Protein AF-A0A915LCZ2-F1 (afdb_monomer_lite)

Structure (mmCIF, N/CA/C/O backbone):
data_AF-A0A915LCZ2-F1
#
_entry.id   AF-A0A915LCZ2-F1
#
loop_
_atom_site.group_PDB
_atom_site.id
_atom_site.type_symbol
_atom_site.label_atom_id
_atom_site.label_alt_id
_atom_site.label_comp_id
_atom_site.label_asym_id
_atom_site.label_entity_id
_atom_site.label_seq_id
_atom_site.pdbx_PDB_ins_code
_atom_site.Cartn_x
_atom_site.Cartn_y
_atom_site.Cartn_z
_atom_site.occupancy
_atom_site.B_iso_or_equiv
_atom_site.auth_seq_id
_atom_site.auth_comp_id
_atom_site.auth_asym_id
_atom_site.auth_atom_id
_atom_site.pdbx_PDB_model_num
ATOM 1 N N . MET A 1 1 ? -91.719 11.554 22.957 1.00 45.12 1 MET A N 1
ATOM 2 C CA . MET A 1 1 ? -90.664 10.576 22.616 1.00 45.12 1 MET A CA 1
ATOM 3 C C . MET A 1 1 ? -89.327 11.151 23.050 1.00 45.12 1 MET A C 1
ATOM 5 O O . MET A 1 1 ? -88.836 12.049 22.389 1.00 45.12 1 MET A O 1
ATOM 9 N N . ASN A 1 2 ? -88.782 10.702 24.181 1.00 36.28 2 ASN A N 1
ATOM 10 C CA . ASN A 1 2 ? -87.422 11.042 24.606 1.00 36.28 2 ASN A CA 1
ATOM 11 C C . ASN A 1 2 ? -86.819 9.798 25.271 1.00 36.28 2 ASN A C 1
ATOM 13 O O . ASN A 1 2 ? -86.935 9.591 26.471 1.00 36.28 2 ASN A O 1
ATOM 17 N N . TYR A 1 3 ? -86.262 8.923 24.436 1.00 43.59 3 TYR A N 1
ATOM 18 C CA . TYR A 1 3 ? -85.492 7.743 24.825 1.00 43.59 3 TYR A CA 1
ATOM 19 C C . TYR A 1 3 ? -84.032 8.026 24.464 1.00 43.59 3 TYR A C 1
ATOM 21 O O . TYR A 1 3 ? -83.598 7.687 23.366 1.00 43.59 3 TYR A O 1
ATOM 29 N N . ARG A 1 4 ? -83.289 8.725 25.331 1.00 45.00 4 ARG A N 1
ATOM 30 C CA . ARG A 1 4 ? -81.815 8.809 25.281 1.00 45.00 4 ARG A CA 1
ATOM 31 C C . ARG A 1 4 ? -81.293 9.663 26.437 1.00 45.00 4 ARG A C 1
ATOM 33 O O . ARG A 1 4 ? -81.240 10.877 26.294 1.00 45.00 4 ARG A O 1
ATOM 40 N N . SER A 1 5 ? -80.876 9.026 27.533 1.00 46.66 5 SER A N 1
ATOM 41 C CA . SER A 1 5 ? -79.727 9.492 28.346 1.00 46.66 5 SER A CA 1
ATOM 42 C C . SER A 1 5 ? -79.452 8.679 29.620 1.00 46.66 5 SER A C 1
ATOM 44 O O . SER A 1 5 ? -78.382 8.842 30.193 1.00 46.66 5 SER A O 1
ATOM 46 N N . GLU A 1 6 ? -80.323 7.768 30.063 1.00 44.19 6 GLU A N 1
ATOM 47 C CA . GLU A 1 6 ? -80.192 7.181 31.416 1.00 44.19 6 GLU A CA 1
ATOM 48 C C . GLU A 1 6 ? -79.343 5.900 31.566 1.00 44.19 6 GLU A C 1
ATOM 50 O O . GLU A 1 6 ? -79.387 5.267 32.615 1.00 44.19 6 GLU A O 1
ATOM 55 N N . ILE A 1 7 ? -78.513 5.502 30.591 1.00 42.88 7 ILE A N 1
ATOM 56 C CA . ILE A 1 7 ? -77.735 4.238 30.703 1.00 42.88 7 ILE A CA 1
ATOM 57 C C . ILE A 1 7 ? -76.219 4.447 30.925 1.00 42.88 7 ILE A C 1
ATOM 59 O O . ILE A 1 7 ? -75.484 3.489 31.131 1.00 42.88 7 ILE A O 1
ATOM 63 N N . CYS A 1 8 ? -75.719 5.685 31.016 1.00 44.91 8 CYS A N 1
ATOM 64 C CA . CYS A 1 8 ? -74.289 5.932 31.297 1.00 44.91 8 CYS A CA 1
ATOM 65 C C . CYS A 1 8 ? -73.974 6.286 32.761 1.00 44.91 8 CYS A C 1
ATOM 67 O O . CYS A 1 8 ? -72.908 6.827 33.044 1.00 44.91 8 CYS A O 1
ATOM 69 N N . ALA A 1 9 ? -74.874 5.999 33.705 1.00 48.44 9 ALA A N 1
ATOM 70 C CA . ALA A 1 9 ? -74.708 6.389 35.104 1.00 48.44 9 ALA A CA 1
ATOM 71 C C . ALA A 1 9 ? -74.947 5.221 36.066 1.00 48.44 9 ALA A C 1
ATOM 73 O O . ALA A 1 9 ? -75.900 5.234 36.835 1.00 48.44 9 ALA A O 1
ATOM 74 N N . LYS A 1 10 ? -74.077 4.209 36.014 1.00 45.84 10 LYS A N 1
ATOM 75 C CA . LYS A 1 10 ? -73.674 3.363 37.157 1.00 45.84 10 LYS A CA 1
ATOM 76 C C . LYS A 1 10 ? -72.895 2.177 36.623 1.00 45.84 10 LYS A C 1
ATOM 78 O O . LYS A 1 10 ? -73.455 1.127 36.359 1.00 45.84 10 LYS A O 1
ATOM 83 N N . ASN A 1 11 ? -71.598 2.374 36.459 1.00 44.53 11 ASN A N 1
ATOM 84 C CA . ASN A 1 11 ? -70.613 1.313 36.611 1.00 44.53 11 ASN A CA 1
ATOM 85 C C . ASN A 1 11 ? -69.273 1.994 36.878 1.00 44.53 11 ASN A C 1
ATOM 87 O O . ASN A 1 11 ? -68.357 1.977 36.063 1.00 44.53 11 ASN A O 1
ATOM 91 N N . ASN A 1 12 ? -69.178 2.624 38.055 1.00 48.59 12 ASN A N 1
ATOM 92 C CA . ASN A 1 12 ? -67.890 2.902 38.681 1.00 48.59 12 ASN A CA 1
ATOM 93 C C . ASN A 1 12 ? -67.305 1.559 39.130 1.00 48.59 12 ASN A C 1
ATOM 95 O O . ASN A 1 12 ? -67.264 1.244 40.318 1.00 48.59 12 ASN A O 1
ATOM 99 N N . TYR A 1 13 ? -66.877 0.743 38.167 1.00 43.09 13 TYR A N 1
ATOM 100 C CA . TYR A 1 13 ? -65.859 -0.245 38.449 1.00 43.09 13 TYR A CA 1
ATOM 101 C C . TYR A 1 13 ? -64.613 0.563 38.783 1.00 43.09 13 TYR A C 1
ATOM 103 O O . TYR A 1 13 ? -63.940 1.095 37.901 1.00 43.09 13 TYR A O 1
ATOM 111 N N . HIS A 1 14 ? -64.337 0.703 40.079 1.00 52.75 14 HIS A N 1
ATOM 112 C CA . HIS A 1 14 ? -62.991 0.967 40.551 1.00 52.75 14 HIS A CA 1
ATOM 113 C C . HIS A 1 14 ? -62.156 -0.215 40.054 1.00 52.75 14 HIS A C 1
ATOM 115 O O . HIS A 1 14 ? -62.040 -1.235 40.728 1.00 52.75 14 HIS A O 1
ATOM 121 N N . VAL A 1 15 ? -61.651 -0.122 38.822 1.00 59.72 15 VAL A N 1
ATOM 122 C CA . VAL A 1 15 ? -60.601 -1.016 38.353 1.00 59.72 15 VAL A CA 1
ATOM 123 C C . VAL A 1 15 ? -59.486 -0.815 39.374 1.00 59.72 15 VAL A C 1
ATOM 125 O O . VAL A 1 15 ? -59.044 0.331 39.534 1.00 59.72 15 VAL A O 1
ATOM 128 N N . PRO A 1 16 ? -59.117 -1.844 40.159 1.00 60.88 16 PRO A N 1
ATOM 129 C CA . PRO A 1 16 ? -58.085 -1.685 41.162 1.00 60.88 16 PRO A CA 1
ATOM 130 C C . PRO A 1 16 ? -56.849 -1.200 40.420 1.00 60.88 16 PRO A C 1
ATOM 132 O O . PRO A 1 16 ? -56.341 -1.884 39.530 1.00 60.88 16 PRO A O 1
ATOM 135 N N . GLN A 1 17 ? -56.437 0.031 40.728 1.00 64.44 17 GLN A N 1
ATOM 136 C CA . GLN A 1 17 ? -55.210 0.595 40.194 1.00 64.44 17 GLN A CA 1
ATOM 137 C C . GLN A 1 17 ? -54.120 -0.446 40.463 1.00 64.44 17 GLN A C 1
ATOM 139 O O . GLN A 1 17 ? -53.994 -0.883 41.615 1.00 64.44 17 GLN A O 1
ATOM 144 N N . PRO A 1 18 ? -53.390 -0.907 39.434 1.00 80.12 18 PRO A N 1
ATOM 145 C CA . PRO A 1 18 ? -52.347 -1.894 39.637 1.00 80.12 18 PRO A CA 1
ATOM 146 C C . PRO A 1 18 ? -51.416 -1.371 40.728 1.00 80.12 18 PRO A C 1
ATOM 148 O O . PRO A 1 18 ? -51.061 -0.193 40.738 1.00 80.12 18 PRO A O 1
ATOM 151 N N . TRP A 1 19 ? -51.060 -2.233 41.677 1.00 81.81 19 TRP A N 1
ATOM 152 C CA . TRP A 1 19 ? -50.284 -1.873 42.870 1.00 81.81 19 TRP A CA 1
ATOM 153 C C . TRP A 1 19 ? -49.002 -1.082 42.540 1.00 81.81 19 TRP A C 1
ATOM 155 O O . TRP A 1 19 ? -48.590 -0.220 43.314 1.00 81.81 19 TRP A O 1
ATOM 165 N N . LEU A 1 20 ? -48.441 -1.306 41.346 1.00 84.38 20 LEU A N 1
ATOM 166 C CA . LEU A 1 20 ? -47.335 -0.550 40.762 1.00 84.38 20 LEU A CA 1
ATOM 167 C C . LEU A 1 20 ? -47.631 0.960 40.649 1.00 84.38 20 LEU A C 1
ATOM 169 O O . LEU A 1 20 ? -46.811 1.771 41.066 1.00 84.38 20 LEU A O 1
ATOM 173 N N . ASN A 1 21 ? -48.805 1.351 40.142 1.00 81.69 21 ASN A N 1
ATOM 174 C CA . ASN A 1 21 ? -49.193 2.761 40.000 1.00 81.69 21 ASN A CA 1
ATOM 175 C C . ASN A 1 21 ? -49.308 3.443 41.361 1.00 81.69 21 ASN A C 1
ATOM 177 O O . ASN A 1 21 ? -48.817 4.554 41.539 1.00 81.69 21 ASN A O 1
ATOM 181 N N . ILE A 1 22 ? -49.896 2.753 42.342 1.00 80.94 22 ILE A N 1
ATOM 182 C CA . ILE A 1 22 ? -50.040 3.279 43.704 1.00 80.94 22 ILE A CA 1
ATOM 183 C C . ILE A 1 22 ? -48.658 3.480 44.344 1.00 80.94 22 ILE A C 1
ATOM 185 O O . ILE A 1 22 ? -48.430 4.485 45.019 1.00 80.94 22 ILE A O 1
ATOM 189 N N . PHE A 1 23 ? -47.721 2.556 44.115 1.00 86.88 23 PHE A N 1
ATOM 190 C CA . PHE A 1 23 ? -46.336 2.675 44.571 1.00 86.88 23 PHE A CA 1
ATOM 191 C C . PHE A 1 23 ? -45.606 3.857 43.913 1.00 86.88 23 PHE A C 1
ATOM 193 O O . PHE A 1 23 ? -45.008 4.678 44.618 1.00 86.88 23 PHE A O 1
ATOM 200 N N . PHE A 1 24 ? -45.693 3.985 42.584 1.00 83.75 24 PHE A N 1
ATOM 201 C CA . PHE A 1 24 ? -45.061 5.079 41.845 1.00 83.75 24 PHE A CA 1
ATOM 202 C C . PHE A 1 24 ? -45.607 6.448 42.263 1.00 83.75 24 PHE A C 1
ATOM 204 O O . PHE A 1 24 ? -44.838 7.382 42.490 1.00 83.75 24 PHE A O 1
ATOM 211 N N . GLU A 1 25 ? -46.922 6.555 42.437 1.00 81.12 25 GLU A N 1
ATOM 212 C CA . GLU A 1 25 ? -47.585 7.804 42.799 1.00 81.12 25 GLU A CA 1
ATOM 213 C C . GLU A 1 25 ? -47.327 8.198 44.259 1.00 81.12 25 GLU A C 1
ATOM 215 O O . GLU A 1 25 ? -47.029 9.357 44.550 1.00 81.12 25 GLU A O 1
ATOM 220 N N . LYS A 1 26 ? -47.415 7.251 45.203 1.00 81.06 26 LYS A N 1
ATOM 221 C CA . LYS A 1 26 ? -47.398 7.591 46.636 1.00 81.06 26 LYS A CA 1
ATOM 222 C C . LYS A 1 26 ? -46.028 7.519 47.290 1.00 81.06 26 LYS A C 1
ATOM 224 O O . LYS A 1 26 ? -45.770 8.322 48.188 1.00 81.06 26 LYS A O 1
ATOM 229 N N . GLN A 1 27 ? -45.179 6.575 46.892 1.00 81.38 27 GLN A N 1
ATOM 230 C CA . GLN A 1 27 ? -43.860 6.383 47.501 1.00 81.38 27 GLN A CA 1
ATOM 231 C C . GLN A 1 27 ? -42.738 6.914 46.614 1.00 81.38 27 GLN A C 1
ATOM 233 O O . GLN A 1 27 ? -41.944 7.735 47.070 1.00 81.38 27 GLN A O 1
ATOM 238 N N . PHE A 1 28 ? -42.687 6.500 45.349 1.00 82.50 28 PHE A N 1
ATOM 239 C CA . PHE A 1 28 ? -41.573 6.845 44.465 1.00 82.50 28 PHE A CA 1
ATOM 240 C C . PHE A 1 28 ? -41.560 8.330 44.082 1.00 82.50 28 PHE A C 1
ATOM 242 O O . PHE A 1 28 ? -40.514 8.971 44.141 1.00 82.50 28 PHE A O 1
ATOM 249 N N . SER A 1 29 ? -42.727 8.906 43.774 1.00 80.88 29 SER A N 1
ATOM 250 C CA . SER A 1 29 ? -42.867 10.334 43.462 1.00 80.88 29 SER A CA 1
ATOM 251 C C . SER A 1 29 ? -42.392 11.220 44.618 1.00 80.88 29 SER A C 1
ATOM 253 O O . SER A 1 29 ? -41.584 12.123 44.417 1.00 80.88 29 SER A O 1
ATOM 255 N N . LYS A 1 30 ? -42.794 10.910 45.860 1.00 84.31 30 LYS A N 1
ATOM 256 C CA . LYS A 1 30 ? -42.335 11.651 47.050 1.00 84.31 30 LYS A CA 1
ATOM 257 C C . LYS A 1 30 ? -40.830 11.522 47.284 1.00 84.31 30 LYS A C 1
ATOM 259 O O . LYS A 1 30 ? -40.208 12.470 47.752 1.00 84.31 30 LYS A O 1
ATOM 264 N N . PHE A 1 31 ? -40.252 10.366 46.961 1.00 85.62 31 PHE A N 1
ATOM 265 C CA . PHE A 1 31 ? -38.816 10.135 47.065 1.00 85.62 31 PHE A CA 1
ATOM 266 C C . PHE A 1 31 ? -38.032 10.935 46.014 1.00 85.62 31 PHE A C 1
ATOM 268 O O . PHE A 1 31 ? -37.094 11.636 46.377 1.00 85.62 31 PHE A O 1
ATOM 275 N N . ILE A 1 32 ? -38.448 10.910 44.742 1.00 84.69 32 ILE A N 1
ATOM 276 C CA . ILE A 1 32 ? -37.786 11.653 43.656 1.00 84.69 32 ILE A CA 1
ATOM 277 C C . ILE A 1 32 ? -37.972 13.168 43.777 1.00 84.69 32 ILE A C 1
ATOM 279 O O . ILE A 1 32 ? -37.080 13.920 43.397 1.00 84.69 32 ILE A O 1
ATOM 283 N N . LEU A 1 33 ? -39.105 13.645 44.293 1.00 85.25 33 LEU A N 1
ATOM 284 C CA . LEU A 1 33 ? -39.362 15.081 44.463 1.00 85.25 33 LEU A CA 1
ATOM 285 C C . LEU A 1 33 ? -38.620 15.695 45.659 1.00 85.25 33 LEU A C 1
ATOM 287 O O . LEU A 1 33 ? -38.614 16.914 45.814 1.00 85.25 33 LEU A O 1
ATOM 291 N N . ASN A 1 34 ? -37.983 14.881 46.504 1.00 90.25 34 ASN A N 1
ATOM 292 C CA . ASN A 1 34 ? -37.168 15.381 47.602 1.00 90.25 34 ASN A CA 1
ATOM 293 C C . ASN A 1 34 ? -35.873 16.021 47.068 1.00 90.25 34 ASN A C 1
ATOM 295 O O . ASN A 1 34 ? -35.104 15.378 46.354 1.00 90.25 34 ASN A O 1
ATOM 299 N N . PHE A 1 35 ? -35.594 17.265 47.467 1.00 88.75 35 PHE A N 1
ATOM 300 C CA . PHE A 1 35 ? -34.430 18.042 47.022 1.00 88.75 35 PHE A CA 1
ATOM 301 C C . PHE A 1 35 ? -33.091 17.306 47.218 1.00 88.75 35 PHE A C 1
ATOM 303 O O . PHE A 1 35 ? -32.217 17.333 46.348 1.00 88.75 35 PHE A O 1
ATOM 310 N N . TRP A 1 36 ? -32.947 16.576 48.328 1.00 89.75 36 TRP A N 1
ATOM 311 C CA . TRP A 1 36 ? -31.749 15.780 48.613 1.00 89.75 36 TRP A CA 1
ATOM 312 C C . TRP A 1 36 ? -31.579 14.606 47.645 1.00 89.75 36 TRP A C 1
ATOM 314 O O . TRP A 1 36 ? -30.470 14.338 47.186 1.00 89.75 36 TRP A O 1
ATOM 324 N N . ALA A 1 37 ? -32.679 13.939 47.291 1.00 88.06 37 ALA A N 1
ATOM 325 C CA . ALA A 1 37 ? -32.663 12.832 46.341 1.00 88.06 37 ALA A CA 1
ATOM 326 C C . ALA A 1 37 ? -32.367 13.319 44.914 1.00 88.06 37 ALA A C 1
ATOM 328 O O . ALA A 1 37 ? -31.586 12.688 44.207 1.00 88.06 37 ALA A O 1
ATOM 329 N N . GLN A 1 38 ? -32.911 14.473 44.513 1.00 89.25 38 GLN A N 1
ATOM 330 C CA . GLN A 1 38 ? -32.607 15.098 43.218 1.00 89.25 38 GLN A CA 1
ATOM 331 C C . GLN A 1 38 ? -31.138 15.492 43.104 1.00 89.25 38 GLN A C 1
ATOM 333 O O . GLN A 1 38 ? -30.500 15.214 42.091 1.00 89.25 38 GLN A O 1
ATOM 338 N N . THR A 1 39 ? -30.585 16.092 44.159 1.00 91.25 39 THR A N 1
ATOM 339 C CA . THR A 1 39 ? -29.173 16.489 44.193 1.00 91.25 39 THR A CA 1
ATOM 340 C C . THR A 1 39 ? -28.257 15.266 44.119 1.00 91.25 39 THR A C 1
ATOM 342 O O . THR A 1 39 ? -27.313 15.253 43.330 1.00 91.25 39 THR A O 1
ATOM 345 N N . ALA A 1 40 ? -28.565 14.201 44.869 1.00 92.50 40 ALA A N 1
ATOM 346 C CA . ALA A 1 40 ? -27.813 12.948 44.812 1.00 92.50 40 ALA A CA 1
ATOM 347 C C . ALA A 1 40 ? -27.894 12.283 43.427 1.00 92.50 40 ALA A C 1
ATOM 349 O O . ALA A 1 40 ? -26.871 11.854 42.895 1.00 92.50 40 ALA A O 1
ATOM 350 N N . ALA A 1 41 ? -29.081 12.242 42.815 1.00 91.75 41 ALA A N 1
ATOM 351 C CA . ALA A 1 41 ? -29.269 11.703 41.469 1.00 91.75 41 ALA A CA 1
ATOM 352 C C . ALA A 1 41 ? -28.512 12.523 40.411 1.00 91.75 41 ALA A C 1
ATOM 354 O O . ALA A 1 41 ? -27.866 11.947 39.538 1.00 91.75 41 ALA A O 1
ATOM 355 N N . GLY A 1 42 ? -28.537 13.855 40.514 1.00 93.00 42 GLY A N 1
ATOM 356 C CA . GLY A 1 42 ? -27.785 14.748 39.633 1.00 93.00 42 GLY A CA 1
ATOM 357 C C . GLY A 1 42 ? -26.275 14.545 39.747 1.00 93.00 42 GLY A C 1
ATOM 358 O O . GLY A 1 42 ? -25.591 14.458 38.730 1.00 93.00 42 GLY A O 1
ATOM 359 N N . LEU A 1 43 ? -25.757 14.394 40.969 1.00 94.31 43 LEU A N 1
ATOM 360 C CA . LEU A 1 43 ? -24.337 14.127 41.209 1.00 94.31 43 LEU A CA 1
ATOM 361 C C . LEU A 1 43 ? -23.929 12.749 40.674 1.00 94.31 43 LEU A C 1
ATOM 363 O O . LEU A 1 43 ? -22.912 12.637 39.995 1.00 94.31 43 LEU A O 1
ATOM 367 N N . LEU A 1 44 ? -24.750 11.718 40.898 1.00 95.75 44 LEU A N 1
ATOM 368 C CA . LEU A 1 44 ? -24.527 10.381 40.341 1.00 95.75 44 LEU A CA 1
ATOM 369 C C . LEU A 1 44 ? -24.485 10.418 38.807 1.00 95.75 44 LEU A C 1
ATOM 371 O O . LEU A 1 44 ? -23.603 9.819 38.196 1.00 95.75 44 LEU A O 1
ATOM 375 N N . TYR A 1 45 ? -25.405 11.157 38.184 1.00 95.94 45 TYR A N 1
ATOM 376 C CA . TYR A 1 45 ? -25.450 11.301 36.732 1.00 95.94 45 TYR A CA 1
ATOM 377 C C . TYR A 1 45 ? -24.248 12.084 36.197 1.00 95.94 45 TYR A C 1
ATOM 379 O O . TYR A 1 45 ? -23.694 11.719 35.164 1.00 95.94 45 TYR A O 1
ATOM 387 N N . ALA A 1 46 ? -23.792 13.116 36.911 1.00 95.44 46 ALA A N 1
ATOM 388 C CA . ALA A 1 46 ? -22.590 13.864 36.554 1.00 95.44 46 ALA A CA 1
ATOM 389 C C . ALA A 1 46 ? -21.328 12.988 36.622 1.00 95.44 46 ALA A C 1
ATOM 391 O O . ALA A 1 46 ? -20.512 13.024 35.703 1.00 95.44 46 ALA A O 1
ATOM 392 N N . VAL A 1 47 ? -21.193 12.157 37.661 1.00 96.44 47 VAL A N 1
ATOM 393 C CA . VAL A 1 47 ? -20.095 11.181 37.782 1.00 96.44 47 VAL A CA 1
ATOM 394 C C . VAL A 1 47 ? -20.173 10.137 36.673 1.00 96.44 47 VAL A C 1
ATOM 396 O O . VAL A 1 47 ? -19.160 9.839 36.046 1.00 96.44 47 VAL A O 1
ATOM 399 N N . TYR A 1 48 ? -21.368 9.619 36.386 1.00 96.31 48 TYR A N 1
ATOM 400 C CA . TYR A 1 48 ? -21.583 8.673 35.295 1.00 96.31 48 TYR A CA 1
ATOM 401 C C . TYR A 1 48 ? -21.185 9.269 33.941 1.00 96.31 48 TYR A C 1
ATOM 403 O O . TYR A 1 48 ? -20.457 8.637 33.181 1.00 96.31 48 TYR A O 1
ATOM 411 N N . LEU A 1 49 ? -21.609 10.502 33.654 1.00 95.38 49 LEU A N 1
ATOM 412 C CA . LEU A 1 49 ? -21.303 11.187 32.400 1.00 95.38 49 LEU A CA 1
ATOM 413 C C . LEU A 1 49 ? -19.804 11.494 32.298 1.00 95.38 49 LEU A C 1
ATOM 415 O O . LEU A 1 49 ? -19.200 11.242 31.258 1.00 95.38 49 LEU A O 1
ATOM 419 N N . GLY A 1 50 ? -19.181 11.950 33.388 1.00 94.81 50 GLY A N 1
ATOM 420 C CA . GLY A 1 50 ? -17.733 12.147 33.462 1.00 94.81 50 GLY A CA 1
ATOM 421 C C . GLY A 1 50 ? -16.957 10.854 33.210 1.00 94.81 50 GLY A C 1
ATOM 422 O O . GLY A 1 50 ? -16.039 10.840 32.393 1.00 94.81 50 GLY A O 1
ATOM 423 N N . GLY A 1 51 ? -17.370 9.751 33.839 1.00 94.31 51 GLY A N 1
ATOM 424 C CA . GLY A 1 51 ? -16.792 8.426 33.618 1.00 94.31 51 GLY A CA 1
ATOM 425 C C . GLY A 1 51 ? -16.988 7.928 32.187 1.00 94.31 51 GLY A C 1
ATOM 426 O O . GLY A 1 51 ? -16.048 7.424 31.584 1.00 94.31 51 GLY A O 1
ATOM 427 N N . ALA A 1 52 ? -18.170 8.126 31.604 1.00 92.38 52 ALA A N 1
ATOM 428 C CA . ALA A 1 52 ? -18.453 7.741 30.225 1.00 92.38 52 ALA A CA 1
ATOM 429 C C . ALA A 1 52 ? -17.584 8.516 29.224 1.00 92.38 52 ALA A C 1
ATOM 431 O O . ALA A 1 52 ? -17.013 7.910 28.322 1.00 92.38 52 ALA A O 1
ATOM 432 N N . VAL A 1 53 ? -17.431 9.833 29.404 1.00 90.50 53 VAL A N 1
ATOM 433 C CA . VAL A 1 53 ? -16.546 10.663 28.568 1.00 90.50 53 VAL A CA 1
ATOM 434 C C . VAL A 1 53 ? -15.085 10.255 28.753 1.00 90.50 53 VAL A C 1
ATOM 436 O O . VAL A 1 53 ? -14.359 10.145 27.771 1.00 90.50 53 VAL A O 1
ATOM 439 N N . PHE A 1 54 ? -14.657 9.975 29.985 1.00 90.38 54 PHE A N 1
ATOM 440 C CA . PHE A 1 54 ? -13.307 9.490 30.261 1.00 90.38 54 PHE A CA 1
ATOM 441 C C . PHE A 1 54 ? -13.033 8.149 29.563 1.00 90.38 54 PHE A C 1
ATOM 443 O O . PHE A 1 54 ? -12.050 8.023 28.838 1.00 90.38 54 PHE A O 1
ATOM 450 N N . CYS A 1 55 ? -13.931 7.170 29.690 1.00 87.25 55 CYS A N 1
ATOM 451 C CA . CYS A 1 55 ? -13.811 5.892 28.988 1.00 87.25 55 CYS A CA 1
ATOM 452 C C . CYS A 1 55 ? -13.794 6.069 27.465 1.00 87.25 55 CYS A C 1
ATOM 454 O O . CYS A 1 55 ? -12.993 5.439 26.782 1.00 87.25 55 CYS A O 1
ATOM 456 N N . LEU A 1 56 ? -14.640 6.957 26.942 1.00 85.44 56 LEU A N 1
ATOM 457 C CA . LEU A 1 56 ? -14.730 7.249 25.515 1.00 85.44 56 LEU A CA 1
ATOM 458 C C . LEU A 1 56 ? -13.425 7.829 24.950 1.00 85.44 56 LEU A C 1
ATOM 460 O O . LEU A 1 56 ? -13.050 7.490 23.835 1.00 85.44 56 LEU A O 1
ATOM 464 N N . VAL A 1 57 ? -12.736 8.686 25.706 1.00 81.81 57 VAL A N 1
ATOM 465 C CA . VAL A 1 57 ? -11.498 9.340 25.251 1.00 81.81 57 VAL A CA 1
ATOM 466 C C . VAL A 1 57 ? -10.268 8.449 25.429 1.00 81.81 57 VAL A C 1
ATOM 468 O O . VAL A 1 57 ? -9.382 8.484 24.582 1.00 81.81 57 VAL A O 1
ATOM 471 N N . PHE A 1 58 ? -10.192 7.672 26.512 1.00 76.56 58 PHE A N 1
ATOM 472 C CA . PHE A 1 58 ? -8.960 6.961 26.881 1.00 76.56 58 PHE A CA 1
ATOM 473 C C . PHE A 1 58 ? -8.946 5.467 26.554 1.00 76.56 58 PHE A C 1
ATOM 475 O O . PHE A 1 58 ? -7.865 4.905 26.435 1.00 76.56 58 PHE A O 1
ATOM 482 N N . TYR A 1 59 ? -10.109 4.821 26.442 1.00 75.94 59 TYR A N 1
ATOM 483 C CA . TYR A 1 59 ? -10.204 3.360 26.298 1.00 75.94 59 TYR A CA 1
ATOM 484 C C . TYR A 1 59 ? -10.879 2.916 25.003 1.00 75.94 59 TYR A C 1
ATOM 486 O O . TYR A 1 59 ? -11.057 1.718 24.785 1.00 75.94 59 TYR A O 1
ATOM 494 N N . MET A 1 60 ? -11.298 3.854 24.153 1.00 70.12 60 MET A N 1
ATOM 495 C CA . MET A 1 60 ? -11.843 3.495 22.854 1.00 70.12 60 MET A CA 1
ATOM 496 C C . MET A 1 60 ? -10.708 3.357 21.846 1.00 70.12 60 MET A C 1
ATOM 498 O O . MET A 1 60 ? -10.334 4.317 21.175 1.00 70.12 60 MET A O 1
ATOM 502 N N . ASP A 1 61 ? -10.197 2.138 21.721 1.00 64.50 61 ASP A N 1
ATOM 503 C CA . ASP A 1 61 ? -9.349 1.783 20.594 1.00 64.50 61 ASP A CA 1
ATOM 504 C C . ASP A 1 61 ? -10.218 1.772 19.338 1.00 64.50 61 ASP A C 1
ATOM 506 O O . ASP A 1 61 ? -11.133 0.959 19.173 1.00 64.50 61 ASP A O 1
ATOM 510 N N . VAL A 1 62 ? -9.986 2.745 18.461 1.00 64.25 62 VAL A N 1
ATOM 511 C CA . VAL A 1 62 ? -10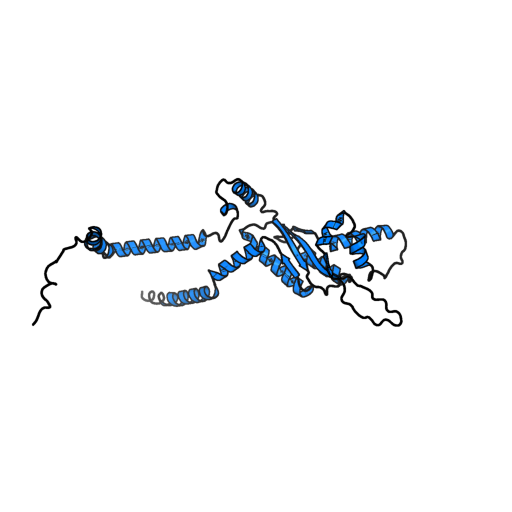.743 2.857 17.219 1.00 64.25 62 VAL A CA 1
ATOM 512 C C . VAL A 1 62 ? -10.228 1.798 16.277 1.00 64.25 62 VAL A C 1
ATOM 514 O O . VAL A 1 62 ? -9.235 2.053 15.605 1.00 64.25 62 VAL A O 1
ATOM 517 N N . GLY A 1 63 ? -10.934 0.660 16.255 1.00 63.38 63 GLY A N 1
ATOM 518 C CA . GLY A 1 63 ? -11.270 -0.187 15.106 1.00 63.38 63 GLY A CA 1
ATOM 519 C C . GLY A 1 63 ? -10.983 -1.686 15.265 1.00 63.38 63 GLY A C 1
ATOM 520 O O . GLY A 1 63 ? -10.921 -2.209 16.376 1.00 63.38 63 GLY A O 1
ATOM 521 N N . LEU A 1 64 ? -11.013 -2.418 14.148 1.00 71.44 64 LEU A N 1
ATOM 522 C CA . LEU A 1 64 ? -11.394 -3.836 14.160 1.00 71.44 64 LEU A CA 1
ATOM 523 C C . LEU A 1 64 ? -10.222 -4.778 13.860 1.00 71.44 64 LEU A C 1
ATOM 525 O O . LEU A 1 64 ? -9.714 -4.823 12.739 1.00 71.44 64 LEU A O 1
ATOM 529 N N . GLN A 1 65 ? -9.847 -5.590 14.850 1.00 72.81 65 GLN A N 1
ATOM 530 C CA . GLN A 1 65 ? -8.954 -6.734 14.650 1.00 72.81 65 GLN A CA 1
ATOM 531 C C . GLN A 1 65 ? -9.707 -7.896 13.999 1.00 72.81 65 GLN A C 1
ATOM 533 O O . GLN A 1 65 ? -10.878 -8.146 14.301 1.00 72.81 65 GLN A O 1
ATOM 538 N N . VAL A 1 66 ? -9.037 -8.626 13.106 1.00 75.75 66 VAL A N 1
ATOM 539 C CA . VAL A 1 66 ? -9.674 -9.713 12.348 1.00 75.75 66 VAL A CA 1
ATOM 540 C C . VAL A 1 66 ? -9.944 -10.904 13.264 1.00 75.75 66 VAL A C 1
ATOM 542 O O . VAL A 1 66 ? -10.945 -11.597 13.097 1.00 75.75 66 VAL A O 1
ATOM 545 N N . SER A 1 67 ? -9.108 -11.106 14.283 1.00 77.06 67 SER A N 1
ATOM 546 C CA . SER A 1 67 ? -9.318 -12.105 15.337 1.00 77.06 67 SER A CA 1
ATOM 547 C C . SER A 1 67 ? -10.668 -11.963 16.058 1.00 77.06 67 SER A C 1
ATOM 549 O O . SER A 1 67 ? -11.299 -12.978 16.357 1.00 77.06 67 SER A O 1
ATOM 551 N N . ASN A 1 68 ? -11.171 -10.737 16.239 1.00 81.19 68 ASN A N 1
ATOM 552 C CA . ASN A 1 68 ? -12.452 -10.464 16.907 1.00 81.19 68 ASN A CA 1
ATOM 553 C C . ASN A 1 68 ? -13.690 -10.810 16.061 1.00 81.19 68 ASN A C 1
ATOM 555 O O . ASN A 1 68 ? -14.796 -10.884 16.595 1.00 81.19 68 ASN A O 1
ATOM 559 N N . LEU A 1 69 ? -13.532 -11.034 14.753 1.00 85.19 69 LEU A N 1
ATOM 560 C CA . LEU A 1 69 ? -14.628 -11.434 13.859 1.00 85.19 69 LEU A CA 1
ATOM 561 C C . LEU A 1 69 ? -14.945 -12.931 13.934 1.00 85.19 69 LEU A C 1
ATOM 563 O O . LEU A 1 69 ? -15.958 -13.382 13.397 1.00 85.19 69 LEU A O 1
ATOM 567 N N . VAL A 1 70 ? -14.070 -13.716 14.560 1.00 90.00 70 VAL A N 1
ATOM 568 C CA . VAL A 1 70 ? -14.123 -15.178 14.531 1.00 90.00 70 VAL A CA 1
ATOM 569 C C . VAL A 1 70 ? -14.503 -15.702 15.914 1.00 90.00 70 VAL A C 1
ATOM 571 O O . VAL A 1 70 ? -14.083 -15.126 16.918 1.00 90.00 70 VAL A O 1
ATOM 574 N N . PRO A 1 71 ? -15.273 -16.804 16.018 1.00 89.44 71 PRO A N 1
ATOM 575 C CA . PRO A 1 71 ? -15.653 -17.344 17.314 1.00 89.44 71 PRO A CA 1
ATOM 576 C C . PRO A 1 71 ? -14.439 -17.619 18.200 1.00 89.44 71 PRO A C 1
ATOM 578 O O . PRO A 1 71 ? -13.443 -18.216 17.764 1.00 89.44 71 PRO A O 1
ATOM 581 N N . TYR A 1 72 ? -14.555 -17.211 19.461 1.00 82.50 72 TYR A N 1
ATOM 582 C CA . TYR A 1 72 ? -13.535 -17.429 20.475 1.00 82.50 72 TYR A CA 1
ATOM 583 C C . TYR A 1 72 ? -13.201 -18.927 20.588 1.00 82.50 72 TYR A C 1
ATOM 585 O O . TYR A 1 72 ? -14.102 -19.767 20.616 1.00 82.50 72 TYR A O 1
ATOM 593 N N . ARG A 1 73 ? -11.901 -19.262 20.644 1.00 84.44 73 ARG A N 1
ATOM 594 C CA . ARG A 1 73 ? -11.342 -20.639 20.640 1.00 84.44 73 ARG A CA 1
ATOM 595 C C . ARG A 1 73 ? -11.513 -21.444 19.345 1.00 84.44 73 ARG A C 1
ATOM 597 O O . ARG A 1 73 ? -11.249 -22.644 19.343 1.00 84.44 73 ARG A O 1
ATOM 604 N N . SER A 1 74 ? -11.896 -20.820 18.235 1.00 91.06 74 SER A N 1
ATOM 605 C CA . SER A 1 74 ? -11.774 -21.473 16.928 1.00 91.06 74 SER A CA 1
ATOM 606 C C . SER A 1 74 ? -10.302 -21.629 16.513 1.00 91.06 74 SER A C 1
ATOM 608 O O . SER A 1 74 ? -9.432 -20.859 16.931 1.00 91.06 74 SER A O 1
ATOM 610 N N . VAL A 1 75 ? -10.015 -22.612 15.650 1.00 90.00 75 VAL A N 1
ATOM 611 C CA . VAL A 1 75 ? -8.676 -22.791 15.051 1.00 90.00 75 VAL A CA 1
ATOM 612 C C . VAL A 1 75 ? -8.241 -21.511 14.328 1.00 90.00 75 VAL A C 1
ATOM 614 O O . VAL A 1 75 ? -7.112 -21.054 14.494 1.00 90.00 75 VAL A O 1
ATOM 617 N N . SER A 1 76 ? -9.168 -20.880 13.604 1.00 89.88 76 SER A N 1
ATOM 618 C CA . SER A 1 76 ? -8.961 -19.606 12.912 1.00 89.88 76 SER A CA 1
ATOM 619 C C . SER A 1 76 ? -8.623 -18.460 13.867 1.00 89.88 76 SER A C 1
ATOM 621 O O . SER A 1 76 ? -7.702 -17.702 13.585 1.00 89.88 76 SER A O 1
ATOM 623 N N . HIS A 1 77 ? -9.296 -18.360 15.019 1.00 89.12 77 HIS A N 1
ATOM 624 C CA . HIS A 1 77 ? -8.963 -17.366 16.043 1.00 89.12 77 HIS A CA 1
ATOM 625 C C . HIS A 1 77 ? -7.532 -17.556 16.567 1.00 89.12 77 HIS A C 1
ATOM 627 O O . HIS A 1 77 ? -6.784 -16.590 16.682 1.00 89.12 77 HIS A O 1
ATOM 633 N N . SER A 1 78 ? -7.114 -18.793 16.861 1.00 87.06 78 SER A N 1
ATOM 634 C CA . SER A 1 78 ? -5.738 -19.060 17.308 1.00 87.06 78 SER A CA 1
ATOM 635 C C . SER A 1 78 ? -4.707 -18.715 16.233 1.00 87.06 78 SER A C 1
ATOM 637 O O . SER A 1 78 ? -3.664 -18.150 16.553 1.00 87.06 78 SER A O 1
ATOM 639 N N . TYR A 1 79 ? -4.993 -19.036 14.969 1.00 88.81 79 TYR A N 1
ATOM 640 C CA . TYR A 1 79 ? -4.120 -18.701 13.847 1.00 88.81 79 TYR A CA 1
ATOM 641 C C . TYR A 1 79 ? -3.975 -17.186 13.680 1.00 88.81 79 TYR A C 1
ATOM 643 O O . TYR A 1 79 ? -2.855 -16.687 13.633 1.00 88.81 79 TYR A O 1
ATOM 651 N N . LEU A 1 80 ? -5.090 -16.451 13.654 1.00 86.94 80 LEU A N 1
ATOM 652 C CA . LEU A 1 80 ? -5.083 -14.996 13.505 1.00 86.94 80 LEU A CA 1
ATOM 653 C C . LEU A 1 80 ? -4.413 -14.305 14.685 1.00 86.94 80 LEU A C 1
ATOM 655 O O . LEU A 1 80 ? -3.625 -13.399 14.469 1.00 86.94 80 LEU A O 1
ATOM 659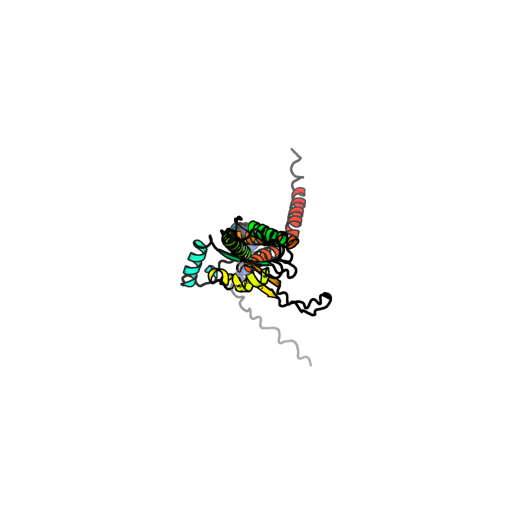 N N . ASN A 1 81 ? -4.640 -14.771 15.912 1.00 84.56 81 ASN A N 1
ATOM 660 C CA . ASN A 1 81 ? -3.974 -14.212 17.083 1.00 84.56 81 ASN A CA 1
ATOM 661 C C . ASN A 1 81 ? -2.447 -14.410 17.016 1.00 84.56 81 ASN A C 1
ATOM 663 O O . ASN A 1 81 ? -1.682 -13.524 17.380 1.00 84.56 81 ASN A O 1
ATOM 667 N N . VAL A 1 82 ? -1.967 -15.558 16.526 1.00 85.88 82 VAL A N 1
ATOM 668 C CA . VAL A 1 82 ? -0.525 -15.763 16.294 1.00 85.88 82 VAL A CA 1
ATOM 669 C C . VAL A 1 82 ? -0.031 -14.883 15.141 1.00 85.88 82 VAL A C 1
ATOM 671 O O . VAL A 1 82 ? 1.029 -14.270 15.256 1.00 85.88 82 VAL A O 1
ATOM 674 N N . TYR A 1 83 ? -0.801 -14.774 14.058 1.00 82.94 83 TYR A N 1
ATOM 675 C CA . TYR A 1 83 ? -0.486 -13.912 12.921 1.00 82.94 83 TYR A CA 1
ATOM 676 C C . TYR A 1 83 ? -0.335 -12.440 13.347 1.00 82.94 83 TYR A C 1
ATOM 678 O O . TYR A 1 83 ? 0.696 -11.819 13.100 1.00 82.94 83 TYR A O 1
ATOM 686 N N . GLU A 1 84 ? -1.316 -11.910 14.072 1.00 79.38 84 GLU A N 1
ATOM 687 C CA . GLU A 1 84 ? -1.358 -10.532 14.566 1.00 79.38 84 GLU A CA 1
ATOM 688 C C . GLU A 1 84 ? -0.285 -10.251 15.633 1.00 79.38 84 GLU A C 1
ATOM 690 O O . GLU A 1 84 ? 0.245 -9.148 15.680 1.00 79.38 84 GLU A O 1
ATOM 695 N N . ASN A 1 85 ? 0.106 -11.223 16.462 1.00 79.25 85 ASN A N 1
ATOM 696 C CA . ASN A 1 85 ? 1.130 -10.979 17.487 1.00 79.25 85 ASN A CA 1
ATOM 697 C C . ASN A 1 85 ? 2.567 -11.127 16.969 1.00 79.25 85 ASN A C 1
ATOM 699 O O . ASN A 1 85 ? 3.459 -10.403 17.413 1.00 79.25 85 ASN A O 1
ATOM 703 N N . PHE A 1 86 ? 2.817 -12.065 16.050 1.00 77.12 86 PHE A N 1
ATOM 704 C CA . PHE A 1 86 ? 4.181 -12.424 15.644 1.00 77.12 86 PHE A CA 1
ATOM 705 C C . PHE A 1 86 ? 4.564 -11.947 14.240 1.00 77.12 86 PHE A C 1
ATOM 707 O O . PHE A 1 86 ? 5.750 -11.733 13.984 1.00 77.12 86 PHE A O 1
ATOM 714 N N . PHE A 1 87 ? 3.598 -11.746 13.340 1.00 73.75 87 PHE A N 1
ATOM 715 C CA . PHE A 1 87 ? 3.855 -11.404 11.936 1.00 73.75 87 PHE A CA 1
ATOM 716 C C . PHE A 1 87 ? 3.545 -9.939 11.590 1.00 73.75 87 PHE A C 1
ATOM 718 O O . PHE A 1 87 ? 3.631 -9.551 10.433 1.00 73.75 87 PHE A O 1
ATOM 725 N N . THR A 1 88 ? 3.308 -9.074 12.580 1.00 67.75 88 THR A N 1
ATOM 726 C CA . THR A 1 88 ? 3.171 -7.612 12.385 1.00 67.75 88 THR A CA 1
ATOM 727 C C . THR A 1 88 ? 4.421 -6.928 11.844 1.00 67.75 88 THR A C 1
ATOM 729 O O . THR A 1 88 ? 4.343 -5.831 11.292 1.00 67.75 88 THR A O 1
ATOM 732 N N . LYS A 1 89 ? 5.591 -7.556 12.002 1.00 68.56 89 LYS A N 1
ATOM 733 C CA . LYS A 1 89 ? 6.867 -6.984 11.554 1.00 68.56 89 LYS A CA 1
ATOM 734 C C . LYS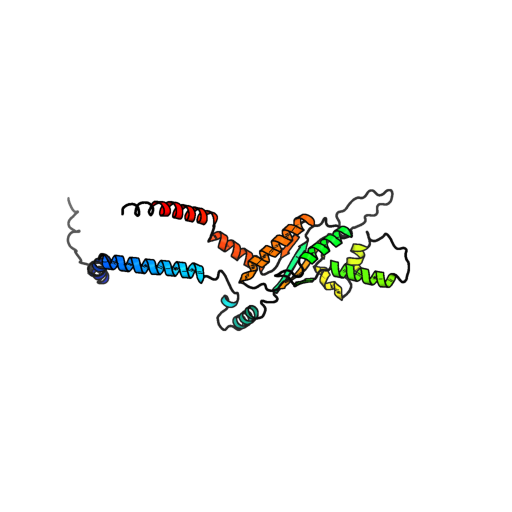 A 1 89 ? 7.022 -6.982 10.034 1.00 68.56 89 LYS A C 1
ATOM 736 O O . LYS A 1 89 ? 7.645 -6.059 9.516 1.00 68.56 89 LYS A O 1
ATOM 741 N N . CYS A 1 90 ? 6.445 -7.961 9.336 1.00 67.69 90 CYS A N 1
ATOM 742 C CA . CYS A 1 90 ? 6.516 -8.085 7.880 1.00 67.69 90 CYS A CA 1
ATOM 743 C C . CYS A 1 90 ? 5.101 -8.246 7.323 1.00 67.69 90 CYS A C 1
ATOM 745 O O . CYS A 1 90 ? 4.486 -9.293 7.513 1.00 67.69 90 CYS A O 1
ATOM 747 N N . SER A 1 91 ? 4.599 -7.217 6.644 1.00 74.50 91 SER A N 1
ATOM 748 C CA . SER A 1 91 ? 3.267 -7.239 6.036 1.00 74.50 91 SER A CA 1
ATOM 749 C C . SER A 1 91 ? 3.332 -7.690 4.570 1.00 74.50 91 SER A C 1
ATOM 751 O O . SER A 1 91 ? 4.403 -7.987 4.028 1.00 74.50 91 SER A O 1
ATOM 753 N N . THR A 1 92 ? 2.169 -7.755 3.924 1.00 81.69 92 THR A N 1
ATOM 754 C CA . THR A 1 92 ? 2.048 -7.917 2.474 1.00 81.69 92 THR A CA 1
ATOM 755 C C . THR A 1 92 ? 2.821 -6.823 1.744 1.00 81.69 92 THR A C 1
ATOM 757 O O . THR A 1 92 ? 3.002 -5.718 2.251 1.00 81.69 92 THR A O 1
ATOM 760 N N . SER A 1 93 ? 3.341 -7.144 0.561 1.00 88.12 93 SER A N 1
ATOM 761 C CA . SER A 1 93 ? 4.019 -6.136 -0.256 1.00 88.12 93 SER A CA 1
ATOM 762 C C . SER A 1 93 ? 2.984 -5.234 -0.916 1.00 88.12 93 SER A C 1
ATOM 764 O O . SER A 1 93 ? 2.014 -5.737 -1.481 1.00 88.12 93 SER A O 1
ATOM 766 N N . ALA A 1 94 ? 3.218 -3.925 -0.877 1.00 91.56 94 ALA A N 1
ATOM 767 C CA . ALA A 1 94 ? 2.416 -2.967 -1.617 1.00 91.56 94 ALA A CA 1
ATOM 768 C C . ALA A 1 94 ? 2.793 -3.004 -3.099 1.00 91.56 94 ALA A C 1
ATOM 770 O O . ALA A 1 94 ? 3.974 -3.028 -3.452 1.00 91.56 94 ALA A O 1
ATOM 771 N N . GLU A 1 95 ? 1.787 -2.969 -3.961 1.00 93.81 95 GLU A N 1
ATOM 772 C CA . GLU A 1 95 ? 1.932 -2.813 -5.400 1.00 93.81 95 GLU A CA 1
ATOM 773 C C . GLU A 1 95 ? 1.923 -1.332 -5.748 1.00 93.81 95 GLU A C 1
ATOM 775 O O . GLU A 1 95 ? 0.981 -0.608 -5.431 1.00 93.81 95 GLU A O 1
ATOM 780 N N . ILE A 1 96 ? 2.954 -0.871 -6.439 1.00 92.94 96 ILE A N 1
ATOM 781 C CA . ILE A 1 96 ? 2.994 0.472 -6.996 1.00 92.94 96 ILE A CA 1
ATOM 782 C C . ILE A 1 96 ? 2.878 0.366 -8.507 1.00 92.94 96 ILE A C 1
ATOM 784 O O . ILE A 1 96 ? 3.709 -0.256 -9.162 1.00 92.94 96 ILE A O 1
ATOM 788 N N . ILE A 1 97 ? 1.837 0.978 -9.059 1.00 93.19 97 ILE A N 1
ATOM 789 C CA . ILE A 1 97 ? 1.466 0.917 -10.468 1.00 93.19 97 ILE A CA 1
ATOM 790 C C . ILE A 1 97 ? 1.825 2.251 -11.117 1.00 93.19 97 ILE A C 1
ATOM 792 O O . ILE A 1 97 ? 1.297 3.292 -10.738 1.00 93.19 97 ILE A O 1
ATOM 796 N N . LEU A 1 98 ? 2.682 2.220 -12.134 1.00 91.69 98 LEU A N 1
ATOM 797 C CA . LEU A 1 98 ? 2.892 3.321 -13.066 1.00 91.69 98 LEU A CA 1
ATOM 798 C C . LEU A 1 98 ? 1.978 3.097 -14.270 1.00 91.69 98 LEU A C 1
ATOM 800 O O . LEU A 1 98 ? 2.207 2.184 -15.066 1.00 91.69 98 LEU A O 1
ATOM 804 N N . ALA A 1 99 ? 0.949 3.924 -14.407 1.00 86.06 99 ALA A N 1
ATOM 805 C CA . ALA A 1 99 ? -0.091 3.803 -15.424 1.00 86.06 99 ALA A CA 1
ATOM 806 C C . ALA A 1 99 ? -0.006 4.924 -16.471 1.00 86.06 99 ALA A C 1
ATOM 808 O O . ALA A 1 99 ? -1.024 5.416 -16.948 1.00 86.06 99 ALA A O 1
ATOM 809 N N . ASN A 1 100 ? 1.208 5.337 -16.837 1.00 81.06 100 ASN A N 1
ATOM 810 C CA . ASN A 1 100 ? 1.408 6.386 -17.827 1.00 81.06 100 ASN A CA 1
ATOM 811 C C . ASN A 1 100 ? 1.864 5.792 -19.177 1.00 81.06 100 ASN A C 1
ATOM 813 O O . ASN A 1 100 ? 3.028 5.406 -19.323 1.00 81.06 100 ASN A O 1
ATOM 817 N N . PRO A 1 101 ? 0.987 5.774 -20.199 1.00 70.25 101 PRO A N 1
ATOM 818 C CA . PRO A 1 101 ? 1.300 5.213 -21.512 1.00 70.25 101 PRO A CA 1
ATOM 819 C C . PRO A 1 101 ? 2.281 6.067 -22.328 1.00 70.25 101 PRO A C 1
ATOM 821 O O . PRO A 1 101 ? 2.701 5.637 -23.400 1.00 70.25 101 PRO A O 1
ATOM 824 N N . ASN A 1 102 ? 2.615 7.276 -21.864 1.00 74.94 102 ASN A N 1
ATOM 825 C CA . ASN A 1 102 ? 3.543 8.187 -22.535 1.00 74.94 102 ASN A CA 1
ATOM 826 C C . ASN A 1 102 ? 4.974 8.101 -21.977 1.00 74.94 102 ASN A C 1
ATOM 828 O O . ASN A 1 102 ? 5.836 8.853 -22.428 1.00 74.94 102 ASN A O 1
ATO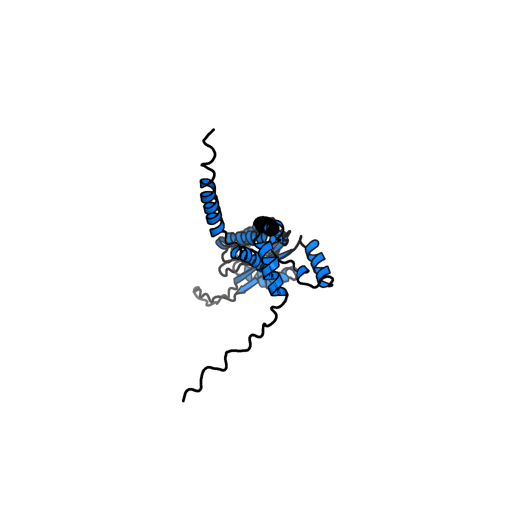M 832 N N . ILE A 1 103 ? 5.239 7.229 -20.996 1.00 83.19 103 ILE A N 1
ATOM 833 C CA . ILE A 1 103 ? 6.597 7.024 -20.485 1.00 83.19 103 ILE A CA 1
ATOM 834 C C . ILE A 1 103 ? 7.425 6.301 -21.543 1.00 83.19 103 ILE A C 1
ATOM 836 O O . ILE A 1 103 ? 7.159 5.149 -21.894 1.00 83.19 103 ILE A O 1
ATOM 840 N N . ASP A 1 104 ? 8.479 6.967 -22.001 1.00 83.38 104 ASP A N 1
ATOM 841 C CA . ASP A 1 104 ? 9.462 6.358 -22.883 1.00 83.38 104 ASP A CA 1
ATOM 842 C C . ASP A 1 104 ? 10.551 5.641 -22.071 1.00 83.38 104 ASP A C 1
ATOM 844 O O . ASP A 1 104 ? 11.564 6.224 -21.688 1.00 83.38 104 ASP A O 1
ATOM 848 N N . TYR A 1 105 ? 10.335 4.353 -21.792 1.00 83.88 105 TYR A N 1
ATOM 849 C CA . TYR A 1 105 ? 11.311 3.492 -21.104 1.00 83.88 105 TYR A CA 1
ATOM 850 C C . TYR A 1 105 ? 12.592 3.251 -21.920 1.00 83.88 105 TYR A C 1
ATOM 852 O O . TYR A 1 105 ? 13.575 2.717 -21.396 1.00 83.88 105 TYR A O 1
ATOM 860 N N . GLU A 1 106 ? 12.597 3.613 -23.201 1.00 81.50 106 GLU A N 1
ATOM 861 C CA . GLU A 1 106 ? 13.769 3.529 -24.062 1.00 81.50 106 GLU A CA 1
ATOM 862 C C . GLU A 1 106 ? 14.814 4.595 -23.699 1.00 81.50 106 GLU A C 1
ATOM 864 O O . GLU A 1 106 ? 16.021 4.329 -23.758 1.00 81.50 106 GLU A O 1
ATOM 869 N N . ASP A 1 107 ? 14.363 5.767 -23.246 1.00 84.44 107 ASP A N 1
ATOM 870 C CA . ASP A 1 107 ? 15.238 6.856 -22.832 1.00 84.44 107 ASP A CA 1
ATOM 871 C C . ASP A 1 107 ? 15.934 6.526 -21.500 1.00 84.44 107 ASP A C 1
ATOM 873 O O . ASP A 1 107 ? 15.321 6.245 -20.466 1.00 84.44 107 ASP A O 1
ATOM 877 N N . ASN A 1 108 ? 17.264 6.597 -21.519 1.00 84.00 108 ASN A N 1
ATOM 878 C CA . ASN A 1 108 ? 18.118 6.395 -20.353 1.00 84.00 108 ASN A CA 1
ATOM 879 C C . ASN A 1 108 ? 17.825 7.421 -19.245 1.00 84.00 108 ASN A C 1
ATOM 881 O O . ASN A 1 108 ? 17.858 7.087 -18.061 1.00 84.00 108 ASN A O 1
ATOM 885 N N . ILE A 1 109 ? 17.502 8.668 -19.604 1.00 87.44 109 ILE A N 1
ATOM 886 C CA . ILE A 1 109 ? 17.180 9.712 -18.623 1.00 87.44 109 ILE A CA 1
ATOM 887 C C . ILE A 1 109 ? 15.888 9.349 -17.885 1.00 87.44 109 ILE A C 1
ATOM 889 O O . ILE A 1 109 ? 15.828 9.454 -16.658 1.00 87.44 109 ILE A O 1
ATOM 893 N N . VAL A 1 110 ? 14.876 8.878 -18.616 1.00 87.44 110 VAL A N 1
ATOM 894 C CA . VAL A 1 110 ? 13.595 8.445 -18.048 1.00 87.44 110 VAL A CA 1
ATOM 895 C C . VAL A 1 110 ? 13.785 7.227 -17.143 1.00 87.44 110 VAL A C 1
ATOM 897 O O . VAL A 1 110 ? 13.333 7.262 -15.998 1.00 87.44 110 VAL A O 1
ATOM 900 N N . ARG A 1 111 ? 14.525 6.195 -17.576 1.00 89.81 111 ARG A N 1
ATOM 901 C CA . ARG A 1 111 ? 14.815 5.020 -16.729 1.00 89.81 111 ARG A CA 1
ATOM 902 C C . ARG A 1 111 ? 15.503 5.392 -15.422 1.00 89.81 111 ARG A C 1
ATOM 904 O O . ARG A 1 111 ? 15.062 4.957 -14.362 1.00 89.81 111 ARG A O 1
ATOM 911 N N . ARG A 1 112 ? 16.523 6.254 -15.470 1.00 90.00 112 ARG A N 1
ATOM 912 C CA . ARG A 1 112 ? 17.216 6.732 -14.262 1.00 90.00 112 ARG A CA 1
ATOM 913 C C . ARG A 1 112 ? 16.283 7.475 -13.315 1.00 90.00 112 ARG A C 1
ATOM 915 O O . ARG A 1 112 ? 16.381 7.281 -12.108 1.00 90.00 112 ARG A O 1
ATOM 922 N N . ARG A 1 113 ? 15.363 8.294 -13.840 1.00 91.12 113 ARG A N 1
ATOM 923 C CA . ARG A 1 113 ? 14.349 8.976 -13.019 1.00 91.12 113 ARG A CA 1
ATOM 924 C C . ARG A 1 113 ? 13.418 7.976 -12.340 1.00 91.12 113 ARG A C 1
ATOM 926 O O . ARG A 1 113 ? 13.206 8.087 -11.136 1.00 91.12 113 ARG A O 1
ATOM 933 N N . ILE A 1 114 ? 12.933 6.972 -13.068 1.00 91.62 114 ILE A N 1
ATOM 934 C CA . ILE A 1 114 ? 12.069 5.920 -12.512 1.00 91.62 114 ILE A CA 1
ATOM 935 C C . ILE A 1 114 ? 12.808 5.122 -11.435 1.00 91.62 114 ILE A C 1
ATOM 937 O O . ILE A 1 114 ? 12.266 4.917 -10.355 1.00 91.62 114 ILE A O 1
ATOM 941 N N . LEU A 1 115 ? 14.059 4.727 -11.681 1.00 92.38 115 LEU A N 1
ATOM 942 C CA . LEU A 1 115 ? 14.880 4.027 -10.691 1.00 92.38 115 LEU A CA 1
ATOM 943 C C . LEU A 1 115 ? 15.161 4.891 -9.459 1.00 92.38 115 LEU A C 1
ATOM 945 O O . LEU A 1 115 ? 15.125 4.387 -8.341 1.00 92.38 115 LEU A O 1
ATOM 949 N N . SER A 1 116 ? 15.398 6.194 -9.637 1.00 91.69 116 SER A N 1
ATOM 950 C CA . SER A 1 116 ? 15.579 7.114 -8.511 1.00 91.69 116 SER A CA 1
ATOM 951 C C . SER A 1 116 ? 14.305 7.274 -7.680 1.00 91.69 116 SER A C 1
ATOM 953 O O . SER A 1 116 ? 14.385 7.285 -6.455 1.00 91.69 116 SER A O 1
ATOM 955 N N . ALA A 1 117 ? 13.140 7.321 -8.334 1.00 91.31 117 ALA A N 1
ATOM 956 C CA . ALA A 1 117 ? 11.852 7.367 -7.661 1.00 91.31 117 ALA A CA 1
ATOM 957 C C . ALA A 1 117 ? 11.587 6.062 -6.908 1.00 91.31 117 ALA A C 1
ATOM 959 O O . ALA A 1 117 ? 11.293 6.115 -5.723 1.00 91.31 117 ALA A O 1
ATOM 960 N N . ALA A 1 118 ? 11.781 4.902 -7.548 1.00 91.62 118 ALA A N 1
ATOM 961 C CA . ALA A 1 118 ? 11.668 3.599 -6.896 1.00 91.62 118 ALA A CA 1
ATOM 962 C C . ALA A 1 118 ? 12.575 3.528 -5.660 1.00 91.62 118 ALA A C 1
ATOM 964 O O . ALA A 1 118 ? 12.102 3.238 -4.571 1.00 91.62 118 ALA A O 1
ATOM 965 N N . LYS A 1 119 ? 13.845 3.923 -5.780 1.00 91.88 119 LYS A N 1
ATOM 966 C CA . LYS A 1 119 ? 14.791 3.930 -4.659 1.00 91.88 119 LYS A CA 1
ATOM 967 C C . LYS A 1 119 ? 14.351 4.805 -3.479 1.00 91.88 119 LYS A C 1
ATOM 969 O O . LYS A 1 119 ? 14.699 4.500 -2.346 1.00 91.88 119 LYS A O 1
ATOM 974 N N . ALA A 1 120 ? 13.576 5.864 -3.711 1.00 91.56 120 ALA A N 1
ATOM 975 C CA . ALA A 1 120 ? 13.034 6.683 -2.628 1.00 91.56 120 ALA A CA 1
ATOM 976 C C . ALA A 1 120 ? 11.960 5.964 -1.794 1.00 91.56 120 ALA A C 1
ATOM 978 O O . ALA A 1 120 ? 11.724 6.349 -0.653 1.00 91.56 120 ALA A O 1
ATOM 979 N N . PHE A 1 121 ? 11.332 4.919 -2.342 1.00 91.00 121 PHE A N 1
ATOM 980 C CA . PHE A 1 121 ? 10.427 4.040 -1.603 1.00 91.00 121 PHE A CA 1
ATOM 981 C C . PHE A 1 121 ? 11.166 2.926 -0.848 1.00 91.00 121 PHE A C 1
ATOM 983 O O . PHE A 1 121 ? 10.525 2.204 -0.086 1.00 91.00 121 PHE A O 1
ATOM 990 N N . GLU A 1 122 ? 12.479 2.749 -1.029 1.00 91.88 122 GLU A N 1
ATOM 991 C CA . GLU A 1 122 ? 13.264 1.778 -0.257 1.00 91.88 122 GLU A CA 1
ATOM 992 C C . GLU A 1 122 ? 13.650 2.339 1.116 1.00 91.88 122 GLU A C 1
ATOM 994 O O . GLU A 1 122 ? 13.942 3.524 1.261 1.00 91.88 122 GLU A O 1
ATOM 999 N N . PHE A 1 123 ? 13.708 1.461 2.119 1.00 89.38 123 PHE A N 1
ATOM 1000 C CA . PHE A 1 123 ? 14.215 1.756 3.465 1.00 89.38 123 PHE A CA 1
ATOM 1001 C C . PHE A 1 123 ? 13.569 2.967 4.160 1.00 89.38 123 PHE A C 1
ATOM 1003 O O . PHE A 1 123 ? 14.246 3.726 4.858 1.00 89.38 123 PHE A O 1
ATOM 1010 N N . THR A 1 124 ? 12.258 3.151 4.002 1.00 89.50 124 THR A N 1
ATOM 1011 C CA . THR A 1 124 ? 11.508 4.122 4.813 1.00 89.50 124 THR A CA 1
ATOM 1012 C C . THR A 1 124 ? 11.104 3.508 6.158 1.00 89.50 124 THR A C 1
ATOM 1014 O O . THR A 1 124 ? 11.335 2.330 6.424 1.00 89.50 124 THR A O 1
ATOM 1017 N N . ASN A 1 125 ? 10.431 4.280 7.015 1.00 89.00 125 ASN A N 1
ATOM 1018 C CA . ASN A 1 125 ? 9.936 3.779 8.304 1.00 89.00 125 ASN A CA 1
ATOM 1019 C C . ASN A 1 125 ? 8.987 2.571 8.169 1.00 89.00 125 ASN A C 1
ATOM 1021 O O . ASN A 1 125 ? 8.893 1.764 9.096 1.00 89.00 125 ASN A O 1
ATOM 1025 N N . PHE A 1 126 ? 8.301 2.454 7.026 1.00 89.94 126 PHE A N 1
ATOM 1026 C CA . PHE A 1 126 ? 7.302 1.417 6.761 1.00 89.94 126 PHE A CA 1
ATOM 1027 C C . PHE A 1 126 ? 7.632 0.540 5.550 1.00 89.94 126 PHE A C 1
ATOM 1029 O O . PHE A 1 126 ? 6.835 -0.325 5.191 1.00 89.94 126 PHE A O 1
ATOM 1036 N N . THR A 1 127 ? 8.786 0.734 4.910 1.00 91.62 127 THR A N 1
ATOM 1037 C CA . THR A 1 127 ? 9.185 -0.023 3.718 1.00 91.62 127 THR A CA 1
ATOM 1038 C C . THR A 1 127 ? 10.601 -0.557 3.853 1.00 91.62 127 THR A C 1
ATOM 1040 O O . THR A 1 127 ? 11.457 0.053 4.488 1.00 91.62 127 THR A O 1
ATOM 1043 N N . TYR A 1 128 ? 10.858 -1.709 3.244 1.00 89.81 128 TYR A N 1
ATOM 1044 C CA . TYR A 1 128 ? 12.176 -2.330 3.253 1.00 89.81 128 TYR A CA 1
ATOM 1045 C C . TYR A 1 128 ? 12.795 -2.343 1.858 1.00 89.81 128 TYR A C 1
ATOM 1047 O O . TYR A 1 128 ? 13.416 -1.364 1.449 1.00 89.81 128 TYR A O 1
ATOM 1055 N N . LYS A 1 129 ? 12.621 -3.447 1.130 1.00 90.75 129 LYS A N 1
ATOM 1056 C CA . LYS A 1 129 ? 13.230 -3.679 -0.174 1.00 90.75 129 LYS A CA 1
ATOM 1057 C C . LYS A 1 129 ? 12.176 -3.648 -1.270 1.00 90.75 129 LYS A C 1
ATOM 1059 O O . LYS A 1 129 ? 11.036 -4.069 -1.050 1.00 90.75 129 LYS A O 1
ATOM 1064 N N . ILE A 1 130 ? 12.585 -3.191 -2.448 1.00 92.50 130 ILE A N 1
ATOM 1065 C CA . ILE A 1 130 ? 11.763 -3.213 -3.649 1.00 92.50 130 ILE A CA 1
ATOM 1066 C C . ILE A 1 130 ? 12.115 -4.406 -4.532 1.00 92.50 130 ILE A C 1
ATOM 1068 O O . ILE A 1 130 ? 13.277 -4.793 -4.662 1.00 92.50 130 ILE A O 1
ATOM 1072 N N . ASP A 1 131 ? 11.087 -4.986 -5.145 1.00 92.19 131 ASP A N 1
ATOM 1073 C CA . ASP A 1 131 ? 11.216 -5.944 -6.238 1.00 92.19 131 ASP A CA 1
ATOM 1074 C C . ASP A 1 131 ? 10.744 -5.264 -7.528 1.00 92.19 131 ASP A C 1
ATOM 1076 O O . ASP A 1 131 ? 9.548 -5.026 -7.726 1.00 92.19 131 ASP A O 1
ATOM 1080 N N . PHE A 1 132 ? 11.701 -4.882 -8.380 1.00 92.94 132 PHE A N 1
ATOM 1081 C CA . PHE A 1 132 ? 11.434 -4.119 -9.596 1.00 92.94 132 PHE A CA 1
ATOM 1082 C C . PHE A 1 132 ? 12.194 -4.666 -10.803 1.00 92.94 132 PHE A C 1
ATOM 1084 O O . PHE A 1 132 ? 13.421 -4.780 -10.806 1.00 92.94 132 PHE A O 1
ATOM 1091 N N . TRP A 1 133 ? 11.448 -4.937 -11.875 1.00 93.94 133 TRP A N 1
ATOM 1092 C CA . TRP A 1 133 ? 11.977 -5.499 -13.115 1.00 93.94 133 TRP A CA 1
ATOM 1093 C C . TRP A 1 133 ? 13.038 -4.615 -13.777 1.00 93.94 133 TRP A C 1
ATOM 1095 O O . TRP A 1 133 ? 13.978 -5.144 -14.361 1.00 93.94 133 TRP A O 1
ATOM 1105 N N . LEU A 1 134 ? 12.906 -3.285 -13.695 1.00 92.00 134 LEU A N 1
ATOM 1106 C CA . LEU A 1 134 ? 13.789 -2.359 -14.406 1.00 92.00 134 LEU A CA 1
ATOM 1107 C C . LEU A 1 134 ? 15.210 -2.381 -13.835 1.00 92.00 134 LEU A C 1
ATOM 1109 O O . LEU A 1 134 ? 16.172 -2.335 -14.594 1.00 92.00 134 LEU A O 1
ATOM 1113 N N . GLN A 1 135 ? 15.339 -2.492 -12.511 1.00 92.69 135 GLN A N 1
ATOM 1114 C CA . GLN A 1 135 ? 16.636 -2.576 -11.841 1.00 92.69 135 GLN A CA 1
ATOM 1115 C C . GLN A 1 135 ? 17.368 -3.866 -12.225 1.00 92.69 135 GLN A C 1
ATOM 1117 O O . GLN A 1 135 ? 18.528 -3.826 -12.629 1.00 92.69 135 GLN A O 1
ATOM 1122 N N . GLU A 1 136 ? 16.670 -5.000 -12.166 1.00 92.44 136 GLU A N 1
ATOM 1123 C CA . GLU A 1 136 ? 17.222 -6.305 -12.552 1.00 92.44 136 GLU A CA 1
ATOM 1124 C C . GLU A 1 136 ? 17.510 -6.376 -14.058 1.00 92.44 136 GLU A C 1
ATOM 1126 O O . GLU A 1 136 ? 18.475 -7.010 -14.478 1.00 92.44 136 GLU A O 1
ATOM 1131 N N . PHE A 1 137 ? 16.710 -5.697 -14.884 1.00 90.62 137 PHE A N 1
ATOM 1132 C CA . PHE A 1 137 ? 16.950 -5.574 -16.318 1.00 90.62 137 PHE A CA 1
ATOM 1133 C C . PHE A 1 137 ? 18.226 -4.776 -16.619 1.00 90.62 137 PHE A C 1
ATOM 1135 O O . PHE A 1 137 ? 19.047 -5.213 -17.429 1.00 90.62 137 PHE A O 1
ATOM 1142 N N . GLU A 1 138 ? 18.436 -3.628 -15.967 1.00 89.06 138 GLU A N 1
ATOM 1143 C CA . GLU A 1 138 ? 19.667 -2.847 -16.142 1.00 89.06 138 GLU A CA 1
ATOM 1144 C C . GLU A 1 138 ? 20.901 -3.619 -15.656 1.00 89.06 138 GLU A C 1
ATOM 1146 O O . GLU A 1 138 ? 21.922 -3.636 -16.343 1.00 89.06 138 GLU A O 1
ATOM 1151 N N . GLU A 1 139 ? 20.806 -4.339 -14.538 1.00 89.56 139 GLU A N 1
ATOM 1152 C CA . GLU A 1 139 ? 21.897 -5.195 -14.067 1.00 89.56 139 GLU A CA 1
ATOM 1153 C C . GLU A 1 139 ? 22.185 -6.353 -15.036 1.00 89.56 139 GLU A C 1
ATOM 1155 O O . GLU A 1 139 ? 23.343 -6.617 -15.367 1.00 89.56 139 GLU A O 1
ATOM 1160 N N . PHE A 1 140 ? 21.141 -7.001 -15.559 1.00 87.94 140 PHE A N 1
ATOM 1161 C CA . PHE A 1 140 ? 21.262 -8.070 -16.549 1.00 87.94 140 PHE A CA 1
ATOM 1162 C C . PHE A 1 140 ? 21.936 -7.592 -17.840 1.00 87.94 140 PHE A C 1
ATOM 1164 O O . PHE A 1 140 ? 22.865 -8.236 -18.326 1.00 87.94 140 PHE A O 1
ATOM 1171 N N . THR A 1 141 ? 21.510 -6.448 -18.381 1.00 84.81 141 THR A N 1
ATOM 1172 C CA . THR A 1 141 ? 22.115 -5.869 -19.594 1.00 84.81 141 THR A CA 1
ATOM 1173 C C . THR A 1 141 ? 23.562 -5.438 -19.369 1.00 84.81 141 THR A C 1
ATOM 1175 O O . THR A 1 141 ? 24.402 -5.682 -20.232 1.00 84.81 141 THR A O 1
ATOM 1178 N N . ARG A 1 142 ? 23.890 -4.876 -18.198 1.00 84.25 142 ARG A N 1
ATOM 1179 C CA . ARG A 1 142 ? 25.270 -4.517 -17.845 1.00 84.25 142 ARG A CA 1
ATOM 1180 C C . ARG A 1 142 ? 26.179 -5.743 -17.794 1.00 84.25 142 ARG A C 1
ATOM 1182 O O . ARG A 1 142 ? 27.272 -5.689 -18.340 1.00 84.25 142 ARG A O 1
ATOM 1189 N N . ASN A 1 143 ? 25.716 -6.835 -17.187 1.00 82.38 143 ASN A N 1
ATOM 1190 C CA . ASN A 1 143 ? 26.486 -8.077 -17.084 1.00 82.38 143 ASN A CA 1
ATOM 1191 C C . ASN A 1 143 ? 26.691 -8.754 -18.449 1.00 82.38 143 ASN A C 1
ATOM 1193 O O . ASN A 1 143 ? 27.701 -9.412 -18.673 1.00 82.38 143 ASN A O 1
ATOM 1197 N N . LEU A 1 144 ? 25.739 -8.606 -19.374 1.00 77.12 144 LEU A N 1
ATOM 1198 C CA . LEU A 1 144 ? 25.912 -9.081 -20.745 1.00 77.12 144 LEU A CA 1
ATOM 1199 C C . LEU A 1 144 ? 26.918 -8.233 -21.516 1.00 77.12 144 LEU A C 1
ATOM 1201 O O . LEU A 1 144 ? 27.782 -8.798 -22.174 1.00 77.12 144 LEU A O 1
ATOM 1205 N N . ASN A 1 145 ? 26.852 -6.907 -21.394 1.00 70.00 145 ASN A N 1
ATOM 1206 C CA . ASN A 1 145 ? 27.805 -6.017 -22.052 1.00 70.00 145 ASN A CA 1
ATOM 1207 C C . ASN A 1 145 ? 29.224 -6.194 -21.498 1.00 70.00 145 ASN A C 1
ATOM 1209 O O . ASN A 1 145 ? 30.157 -6.256 -22.280 1.00 70.00 145 ASN A O 1
ATOM 1213 N N . SER A 1 146 ? 29.399 -6.398 -20.188 1.00 61.62 146 SER A N 1
ATOM 1214 C CA . SER A 1 146 ? 30.724 -6.681 -19.613 1.00 61.62 146 SER A CA 1
ATOM 1215 C C . SER A 1 146 ? 31.319 -8.015 -20.070 1.00 61.62 146 SER A C 1
ATOM 1217 O O . SER A 1 146 ? 32.530 -8.173 -20.057 1.00 61.62 146 SER A O 1
ATOM 1219 N N . ASN A 1 147 ? 30.479 -8.980 -20.463 1.00 57.12 147 ASN A N 1
ATOM 1220 C CA . ASN A 1 147 ? 30.931 -10.241 -21.060 1.00 57.12 147 ASN A CA 1
ATOM 1221 C C . ASN A 1 147 ? 31.199 -10.115 -22.571 1.00 57.12 147 ASN A C 1
ATOM 1223 O O . ASN A 1 147 ? 31.760 -11.034 -23.164 1.00 57.12 147 ASN A O 1
ATOM 1227 N N . LEU A 1 148 ? 30.759 -9.017 -23.192 1.00 51.16 148 LEU A N 1
ATOM 1228 C CA . LEU A 1 148 ? 30.969 -8.700 -24.604 1.00 51.16 148 LEU A CA 1
ATOM 1229 C C . LEU A 1 148 ? 32.071 -7.645 -24.807 1.00 51.16 148 LEU A C 1
ATOM 1231 O O . LEU A 1 148 ? 32.605 -7.577 -25.902 1.00 51.16 148 LEU A O 1
ATOM 1235 N N . ASP A 1 149 ? 32.473 -6.899 -23.771 1.00 44.56 149 ASP A N 1
ATOM 1236 C CA . ASP A 1 149 ? 33.567 -5.905 -23.799 1.00 44.56 149 ASP A CA 1
ATOM 1237 C C . ASP A 1 149 ? 34.974 -6.519 -24.004 1.00 44.56 149 ASP A C 1
ATOM 1239 O O . ASP A 1 149 ? 35.938 -5.785 -24.198 1.00 44.56 149 ASP A O 1
ATOM 1243 N N . ASP A 1 150 ? 35.112 -7.852 -24.045 1.00 47.12 150 ASP A N 1
ATOM 1244 C CA . ASP A 1 150 ? 36.319 -8.517 -24.575 1.00 47.12 150 ASP A CA 1
ATOM 1245 C C . ASP A 1 150 ? 36.320 -8.608 -26.122 1.00 47.12 150 ASP A C 1
ATOM 1247 O O . ASP A 1 150 ? 37.296 -9.056 -26.730 1.00 47.12 150 ASP A O 1
ATOM 1251 N N . GLN A 1 151 ? 35.249 -8.163 -26.790 1.00 44.03 151 GLN A N 1
ATOM 1252 C CA . GLN A 1 151 ? 35.165 -8.029 -28.242 1.00 44.03 151 GLN A CA 1
ATOM 1253 C C . GLN A 1 151 ? 34.337 -6.800 -28.661 1.00 44.03 151 GLN A C 1
ATOM 1255 O O . GLN A 1 151 ? 33.112 -6.839 -28.724 1.00 44.03 151 GLN A O 1
ATOM 1260 N N . ASP A 1 152 ? 35.065 -5.784 -29.132 1.00 42.28 152 ASP A N 1
ATOM 1261 C CA . ASP A 1 152 ? 34.638 -4.768 -30.109 1.00 42.28 152 ASP A CA 1
ATOM 1262 C C . ASP A 1 152 ? 34.096 -3.430 -29.541 1.00 42.28 152 ASP A C 1
ATOM 1264 O O . ASP A 1 152 ? 32.902 -3.219 -29.332 1.00 42.28 152 ASP A O 1
ATOM 1268 N N . ASP A 1 153 ? 35.019 -2.466 -29.405 1.00 39.72 153 ASP A N 1
ATOM 1269 C CA . ASP A 1 153 ? 34.868 -1.063 -28.966 1.00 39.72 153 ASP A CA 1
ATOM 1270 C C . ASP A 1 153 ? 33.987 -0.166 -29.875 1.00 39.72 153 ASP A C 1
ATOM 1272 O O . ASP A 1 153 ? 34.107 1.064 -29.874 1.00 39.72 153 ASP A O 1
ATOM 1276 N N . ASN A 1 154 ? 33.092 -0.722 -30.695 1.00 40.56 154 ASN A N 1
ATOM 1277 C CA . ASN A 1 154 ? 32.403 0.060 -31.727 1.00 40.56 154 ASN A CA 1
ATOM 1278 C C . ASN A 1 154 ? 30.909 -0.247 -31.885 1.00 40.56 154 ASN A C 1
ATOM 1280 O O . ASN A 1 154 ? 30.399 -0.347 -33.001 1.00 40.56 154 ASN A O 1
ATOM 1284 N N . TYR A 1 155 ? 30.173 -0.343 -30.773 1.00 41.62 155 TYR A N 1
ATOM 1285 C CA . TYR A 1 155 ? 28.705 -0.432 -30.798 1.00 41.62 155 TYR A CA 1
ATOM 1286 C C . TYR A 1 155 ? 28.007 0.712 -30.047 1.00 41.62 155 TYR A C 1
ATOM 1288 O O . TYR A 1 155 ? 27.104 0.524 -29.231 1.00 41.62 155 TYR A O 1
ATOM 1296 N N . ASN A 1 156 ? 28.397 1.945 -30.374 1.00 41.59 156 ASN A N 1
ATOM 1297 C CA . ASN A 1 156 ? 27.657 3.146 -29.994 1.00 41.59 156 ASN A CA 1
ATOM 1298 C C . ASN A 1 156 ? 26.548 3.441 -31.019 1.00 41.59 156 ASN A C 1
ATOM 1300 O O . ASN A 1 156 ? 26.784 4.077 -32.041 1.00 41.59 156 ASN A O 1
ATOM 1304 N N . GLY A 1 157 ? 25.315 3.026 -30.711 1.00 39.88 157 GLY A N 1
ATOM 1305 C CA . GLY A 1 157 ? 24.108 3.588 -31.336 1.00 39.88 157 GLY A CA 1
ATOM 1306 C C . GLY A 1 157 ? 23.205 2.587 -32.056 1.00 39.88 157 GLY A C 1
ATOM 1307 O O . GLY A 1 157 ? 23.192 2.519 -33.279 1.00 39.88 157 GLY A O 1
ATOM 1308 N N . GLY A 1 158 ? 22.366 1.860 -31.310 1.00 39.66 158 GLY A N 1
ATOM 1309 C CA . GLY A 1 158 ? 21.370 0.974 -31.929 1.00 39.66 158 GLY A CA 1
ATOM 1310 C C . GLY A 1 158 ? 20.223 0.489 -31.039 1.00 39.66 158 GLY A C 1
ATOM 1311 O O . GLY A 1 158 ? 19.516 -0.435 -31.430 1.00 39.66 158 GLY A O 1
ATOM 1312 N N . TYR A 1 159 ? 20.005 1.073 -29.855 1.00 50.88 159 TYR A N 1
ATOM 1313 C CA . TYR A 1 159 ? 19.117 0.470 -28.846 1.00 50.88 159 TYR A CA 1
ATOM 1314 C C . TYR A 1 159 ? 17.601 0.724 -29.038 1.00 50.88 159 TYR A C 1
ATOM 1316 O O . TYR A 1 159 ? 16.767 0.103 -28.379 1.00 50.88 159 TYR A O 1
ATOM 1324 N N . SER A 1 160 ? 17.218 1.577 -29.999 1.00 48.09 160 SER A N 1
ATOM 1325 C CA . SER A 1 160 ? 15.846 2.112 -30.121 1.00 48.09 160 SER A CA 1
ATOM 1326 C C . SER A 1 160 ? 14.791 1.166 -30.716 1.00 48.09 160 SER A C 1
ATOM 1328 O O . SER A 1 160 ? 13.581 1.355 -30.596 1.00 48.09 160 SER A O 1
ATOM 1330 N N . LYS A 1 161 ? 15.227 0.114 -31.411 1.00 53.28 161 LYS A N 1
ATOM 1331 C CA . LYS A 1 161 ? 14.335 -0.963 -31.885 1.00 53.28 161 LYS A CA 1
ATOM 1332 C C . LYS A 1 161 ? 14.588 -2.282 -31.158 1.00 53.28 161 LYS A C 1
ATOM 1334 O O . LYS A 1 161 ? 13.825 -3.227 -31.333 1.00 53.28 161 LYS A O 1
ATOM 1339 N N . THR A 1 162 ? 15.629 -2.337 -30.330 1.00 67.38 162 THR A N 1
ATOM 1340 C CA . THR A 1 162 ? 16.062 -3.541 -29.622 1.00 67.38 162 THR A CA 1
ATOM 1341 C C . THR A 1 162 ? 15.637 -3.555 -28.162 1.00 67.38 162 THR A C 1
ATOM 1343 O O . THR A 1 162 ? 15.470 -4.655 -27.661 1.00 67.38 162 THR A O 1
ATOM 1346 N N . PHE A 1 163 ? 15.368 -2.423 -27.492 1.00 81.38 163 PHE A N 1
ATOM 1347 C CA . PHE A 1 163 ? 14.977 -2.430 -26.071 1.00 81.38 163 PHE A CA 1
ATOM 1348 C C . PHE A 1 163 ? 13.766 -3.333 -25.795 1.00 81.38 163 PHE A C 1
ATOM 1350 O O . PHE A 1 163 ? 13.886 -4.316 -25.071 1.00 81.38 163 PHE A O 1
ATOM 1357 N N . TYR A 1 164 ? 12.615 -3.062 -26.421 1.00 82.00 164 TYR A N 1
ATOM 1358 C CA . TYR A 1 164 ? 11.397 -3.851 -26.190 1.00 82.00 164 TYR A CA 1
ATOM 1359 C C . TYR A 1 164 ? 11.506 -5.284 -26.719 1.00 82.00 164 TYR A C 1
ATOM 1361 O O . TYR A 1 164 ? 10.965 -6.209 -26.115 1.00 82.00 164 TYR A O 1
ATOM 1369 N N . HIS A 1 165 ? 12.235 -5.481 -27.822 1.00 80.25 165 HIS A N 1
ATOM 1370 C CA . HIS A 1 165 ? 12.516 -6.814 -28.350 1.00 80.25 165 HIS A CA 1
ATOM 1371 C C . HIS A 1 165 ? 13.351 -7.630 -27.356 1.00 80.25 165 HIS A C 1
ATOM 1373 O O . HIS A 1 165 ? 13.030 -8.776 -27.065 1.00 80.25 165 HIS A O 1
ATOM 1379 N N . PHE A 1 166 ? 14.402 -7.034 -26.804 1.00 83.44 166 PHE A N 1
ATOM 1380 C CA . PHE A 1 166 ? 15.309 -7.662 -25.856 1.00 83.44 166 PHE A CA 1
ATOM 1381 C C . PHE A 1 166 ? 14.627 -7.910 -24.507 1.00 83.44 166 PHE A C 1
ATOM 1383 O O . PHE A 1 166 ? 14.717 -9.007 -23.959 1.00 83.44 166 PHE A O 1
ATOM 1390 N N . LEU A 1 167 ? 13.864 -6.932 -24.018 1.00 87.50 167 LEU A N 1
ATOM 1391 C CA . LEU A 1 167 ? 13.044 -7.063 -22.821 1.00 87.50 167 LEU A CA 1
ATOM 1392 C C . LEU A 1 167 ? 12.087 -8.253 -22.941 1.00 87.50 167 LEU A C 1
ATOM 1394 O O . LEU A 1 167 ? 12.098 -9.138 -22.090 1.00 87.50 167 LEU A O 1
ATOM 1398 N N . ASN A 1 168 ? 11.299 -8.321 -24.015 1.00 86.62 168 ASN A N 1
ATOM 1399 C CA . ASN A 1 168 ? 10.273 -9.351 -24.152 1.00 86.62 168 ASN A CA 1
ATOM 1400 C C . ASN A 1 168 ? 10.830 -10.730 -24.540 1.00 86.62 168 ASN A C 1
ATOM 1402 O O . ASN A 1 168 ? 10.377 -11.744 -24.013 1.00 86.62 168 ASN A O 1
ATOM 1406 N N . ASN A 1 169 ? 11.809 -10.782 -25.446 1.00 82.38 169 ASN A N 1
ATOM 1407 C CA . ASN A 1 169 ? 12.253 -12.041 -26.053 1.00 82.38 169 ASN A CA 1
ATOM 1408 C C . ASN A 1 169 ? 13.495 -12.641 -25.385 1.00 82.38 169 ASN A C 1
ATOM 1410 O O . ASN A 1 169 ? 13.737 -13.832 -25.555 1.00 82.38 169 ASN A O 1
ATOM 1414 N N . VAL A 1 170 ? 14.273 -11.853 -24.634 1.00 86.38 170 VAL A N 1
ATOM 1415 C CA . VAL A 1 170 ? 15.492 -12.329 -23.959 1.00 86.38 170 VAL A CA 1
ATOM 1416 C C . VAL A 1 170 ? 15.313 -12.288 -22.447 1.00 86.38 170 VAL A C 1
ATOM 1418 O O . VAL A 1 170 ? 15.350 -13.331 -21.794 1.00 86.38 170 VAL A O 1
ATOM 1421 N N . PHE A 1 171 ? 15.049 -11.110 -21.880 1.00 89.19 171 PHE A N 1
ATOM 1422 C CA . PHE A 1 171 ? 14.947 -10.953 -20.428 1.00 89.19 171 PHE A CA 1
ATOM 1423 C C . PHE A 1 171 ? 13.739 -11.705 -19.858 1.00 89.19 171 PHE A C 1
ATOM 1425 O O . PHE A 1 171 ? 13.915 -12.630 -19.071 1.00 89.19 171 PHE A O 1
ATOM 1432 N N . LEU A 1 172 ? 12.521 -11.399 -20.316 1.00 90.75 172 LEU A N 1
ATOM 1433 C CA . LEU A 1 172 ? 11.295 -12.040 -19.818 1.00 90.75 172 LEU A CA 1
ATOM 1434 C C . LEU A 1 172 ? 11.175 -13.527 -20.195 1.00 90.75 172 LEU A C 1
ATOM 1436 O O . LEU A 1 172 ? 10.422 -14.266 -19.555 1.00 90.75 172 LEU A O 1
ATOM 1440 N N . ALA A 1 173 ? 11.910 -13.980 -21.215 1.00 89.00 173 ALA A N 1
ATOM 1441 C CA . ALA A 1 173 ? 11.988 -15.392 -21.591 1.00 89.00 173 ALA A CA 1
ATOM 1442 C C . ALA A 1 173 ? 12.927 -16.199 -20.676 1.00 89.00 173 ALA A C 1
ATOM 1444 O O . ALA A 1 173 ? 12.795 -17.421 -20.573 1.00 89.00 173 ALA A O 1
ATOM 1445 N N . THR A 1 174 ? 13.853 -15.532 -19.984 1.00 88.69 174 THR A N 1
ATOM 1446 C CA . THR A 1 174 ? 14.797 -16.174 -19.068 1.00 88.69 174 THR A CA 1
ATOM 1447 C C . THR A 1 174 ? 14.078 -16.628 -17.796 1.00 88.69 174 THR A C 1
ATOM 1449 O O . THR A 1 174 ? 13.361 -15.855 -17.159 1.00 88.69 174 THR A O 1
ATOM 1452 N N . GLY A 1 175 ? 14.296 -17.882 -17.379 1.00 88.50 175 GLY A N 1
ATOM 1453 C CA . GLY A 1 175 ? 13.541 -18.517 -16.288 1.00 88.50 175 GLY A CA 1
ATOM 1454 C C . GLY A 1 175 ? 13.506 -17.723 -14.974 1.00 88.50 175 GLY A C 1
ATOM 1455 O O . GLY A 1 175 ? 12.453 -17.638 -14.350 1.00 88.50 175 GLY A O 1
ATOM 1456 N N . ARG A 1 176 ? 14.617 -17.076 -14.590 1.00 89.81 176 ARG A N 1
ATOM 1457 C CA . ARG A 1 176 ? 14.715 -16.257 -13.365 1.00 89.81 176 ARG A CA 1
ATOM 1458 C C . ARG A 1 176 ? 13.846 -14.992 -13.400 1.00 89.81 176 ARG A C 1
ATOM 1460 O O . ARG A 1 176 ? 13.328 -14.586 -12.365 1.00 89.81 176 ARG A O 1
ATOM 1467 N N . PHE A 1 177 ? 13.690 -14.372 -14.568 1.00 91.62 177 PHE A N 1
ATOM 1468 C CA . PHE A 1 177 ? 13.019 -13.074 -14.726 1.00 91.62 177 PHE A CA 1
ATOM 1469 C C . PHE A 1 177 ? 11.584 -13.196 -15.234 1.00 91.62 177 PHE A C 1
ATOM 1471 O O . PHE A 1 177 ? 10.860 -12.206 -15.308 1.00 91.62 177 PHE A O 1
ATOM 1478 N N . ARG A 1 178 ? 11.135 -14.422 -15.520 1.00 90.56 178 ARG A N 1
ATOM 1479 C CA . ARG A 1 178 ? 9.772 -14.710 -15.973 1.00 90.56 178 ARG A CA 1
ATOM 1480 C C . ARG A 1 178 ? 8.696 -14.210 -15.002 1.00 90.56 178 ARG A C 1
ATOM 1482 O O . ARG A 1 178 ? 7.602 -13.891 -15.459 1.00 90.56 178 ARG A O 1
ATOM 1489 N N . LYS A 1 179 ? 9.009 -14.094 -13.703 1.00 92.50 179 LYS A N 1
ATOM 1490 C CA . LYS A 1 179 ? 8.102 -13.530 -12.686 1.00 92.50 179 LYS A CA 1
ATOM 1491 C C . LYS A 1 179 ? 7.629 -12.107 -13.022 1.00 92.50 179 LYS A C 1
ATOM 1493 O O . LYS A 1 179 ? 6.480 -11.789 -12.767 1.00 92.50 179 LYS A O 1
ATOM 1498 N N . TYR A 1 180 ? 8.456 -11.310 -13.703 1.00 93.00 180 TYR A N 1
ATOM 1499 C CA . TYR A 1 180 ? 8.128 -9.927 -14.071 1.00 93.00 180 TYR A CA 1
ATOM 1500 C C . TYR A 1 180 ? 7.228 -9.800 -15.302 1.00 93.00 180 TYR A C 1
ATOM 1502 O O . TYR A 1 180 ? 6.855 -8.695 -15.692 1.00 93.00 180 TYR A O 1
ATOM 1510 N N . LYS A 1 181 ? 6.879 -10.913 -15.959 1.00 90.00 181 LYS A N 1
ATOM 1511 C CA . LYS A 1 181 ? 6.044 -10.876 -17.163 1.00 90.00 181 LYS A CA 1
ATOM 1512 C C . LYS A 1 181 ? 4.649 -10.318 -16.877 1.00 90.00 181 LYS A C 1
ATOM 1514 O O . LYS A 1 181 ? 4.073 -9.670 -17.742 1.00 90.00 181 LYS A O 1
ATOM 1519 N N . GLU A 1 182 ? 4.125 -10.571 -15.684 1.00 89.88 182 GLU A N 1
ATOM 1520 C CA . GLU A 1 182 ? 2.813 -10.081 -15.248 1.00 89.88 182 GLU A CA 1
ATOM 1521 C C . GLU A 1 182 ? 2.870 -8.639 -14.730 1.00 89.88 182 GLU A C 1
ATOM 1523 O O . GLU A 1 182 ? 1.840 -7.981 -14.613 1.00 89.88 182 GLU A O 1
ATOM 1528 N N . ASP A 1 183 ? 4.074 -8.119 -14.485 1.00 91.19 183 ASP A N 1
ATOM 1529 C CA . ASP A 1 183 ? 4.283 -6.761 -13.978 1.00 91.19 183 ASP A CA 1
ATOM 1530 C C . ASP A 1 183 ? 4.361 -5.718 -15.093 1.00 91.19 183 ASP A C 1
ATOM 1532 O O . ASP A 1 183 ? 4.446 -4.515 -14.834 1.00 91.19 183 ASP A O 1
ATOM 1536 N N . LEU A 1 184 ? 4.331 -6.179 -16.343 1.00 90.88 184 LEU A N 1
ATOM 1537 C CA . LEU A 1 184 ? 4.454 -5.381 -17.548 1.00 90.88 184 LEU A CA 1
ATOM 1538 C C . LEU A 1 184 ? 3.232 -5.580 -18.431 1.00 90.88 184 LEU A C 1
ATOM 1540 O O . LEU A 1 184 ? 2.985 -6.666 -18.953 1.00 90.88 184 LEU A O 1
ATOM 1544 N N . ASN A 1 185 ? 2.501 -4.497 -18.665 1.00 90.06 185 ASN A N 1
ATOM 1545 C CA . ASN A 1 185 ? 1.441 -4.476 -19.656 1.00 90.06 185 ASN A CA 1
ATOM 1546 C C . ASN A 1 185 ? 1.956 -3.807 -20.929 1.00 90.06 185 ASN A C 1
ATOM 1548 O O . ASN A 1 185 ? 2.267 -2.612 -20.945 1.00 90.06 185 ASN A O 1
ATOM 1552 N N . PHE A 1 186 ? 2.047 -4.586 -22.002 1.00 85.19 186 PHE A N 1
ATOM 1553 C CA . PHE A 1 186 ? 2.430 -4.085 -23.312 1.00 85.19 186 PHE A CA 1
ATOM 1554 C C . PHE A 1 186 ? 1.176 -3.708 -24.095 1.00 85.19 186 PHE A C 1
ATOM 1556 O O . PHE A 1 186 ? 0.382 -4.572 -24.470 1.00 85.19 186 PHE A O 1
ATOM 1563 N N . ALA A 1 187 ? 1.017 -2.425 -24.408 1.00 80.12 187 ALA A N 1
ATOM 1564 C CA . ALA A 1 187 ? -0.014 -2.009 -25.341 1.00 80.12 187 ALA A CA 1
ATOM 1565 C C . ALA A 1 187 ? 0.426 -2.303 -26.778 1.00 80.12 187 ALA A C 1
ATOM 1567 O O . ALA A 1 187 ? 1.542 -1.989 -27.209 1.00 80.12 187 ALA A O 1
ATOM 1568 N N . CYS A 1 188 ? -0.487 -2.890 -27.548 1.00 63.94 188 CYS A N 1
ATOM 1569 C CA . CYS A 1 188 ? -0.283 -3.088 -28.972 1.00 63.94 188 CYS A CA 1
ATOM 1570 C C . CYS A 1 188 ? -0.578 -1.777 -29.726 1.00 63.94 188 CYS A C 1
ATOM 1572 O O . CYS A 1 188 ? -1.722 -1.345 -29.806 1.00 63.94 188 CYS A O 1
ATOM 1574 N N . CYS A 1 189 ? 0.483 -1.158 -30.252 1.00 59.81 189 CYS A N 1
ATOM 1575 C CA . CYS A 1 189 ? 0.558 -0.130 -31.301 1.00 59.81 189 CYS A CA 1
ATOM 1576 C C . CYS A 1 189 ? -0.619 0.858 -31.477 1.00 59.81 189 CYS A C 1
ATOM 1578 O O . CYS A 1 189 ? -1.643 0.535 -32.084 1.00 59.81 189 CYS A O 1
ATOM 1580 N N . LYS A 1 190 ? -0.356 2.152 -31.235 1.00 49.62 190 LYS A N 1
ATOM 1581 C CA . LYS A 1 190 ? -0.939 3.213 -32.077 1.00 49.62 190 LYS A CA 1
ATOM 1582 C C . LYS A 1 190 ? -0.344 3.078 -33.485 1.00 49.62 190 LYS A C 1
ATOM 1584 O O . LYS A 1 190 ? 0.873 3.041 -33.643 1.00 49.62 190 LYS A O 1
ATOM 1589 N N . LYS A 1 191 ? -1.183 3.001 -34.524 1.00 47.69 191 LYS A N 1
ATOM 1590 C CA . LYS A 1 191 ? -0.730 3.054 -35.927 1.00 47.69 191 LYS A CA 1
ATOM 1591 C C . LYS A 1 191 ? -0.221 4.462 -36.240 1.00 47.69 191 LYS A C 1
ATOM 1593 O O . LYS A 1 191 ? -0.979 5.303 -36.715 1.00 47.69 191 LYS A O 1
ATOM 1598 N N . GLU A 1 192 ? 1.050 4.732 -35.976 1.00 47.25 192 GLU A N 1
ATOM 1599 C CA . GLU A 1 192 ? 1.660 6.004 -36.350 1.00 47.25 192 GLU A CA 1
ATOM 1600 C C . GLU A 1 192 ? 2.129 5.936 -37.812 1.00 47.25 192 GLU A C 1
ATOM 1602 O O . GLU A 1 192 ? 3.076 5.229 -38.162 1.00 47.25 192 GLU A O 1
ATOM 1607 N N . LYS A 1 193 ? 1.430 6.641 -38.710 1.00 42.00 193 LYS A N 1
ATOM 1608 C CA . LYS A 1 193 ? 1.843 6.773 -40.113 1.00 42.00 193 LYS A CA 1
ATOM 1609 C C . LYS A 1 193 ? 3.032 7.736 -40.198 1.00 42.00 193 LYS A C 1
ATOM 1611 O O . LYS A 1 193 ? 2.838 8.929 -40.414 1.00 42.00 193 LYS A O 1
ATOM 1616 N N . ARG A 1 194 ? 4.265 7.240 -40.083 1.00 45.19 194 ARG A N 1
ATOM 1617 C CA . ARG A 1 194 ? 5.444 8.023 -40.493 1.00 45.19 194 ARG A CA 1
ATOM 1618 C C . ARG A 1 194 ? 5.594 7.967 -42.014 1.00 45.19 194 ARG A C 1
ATOM 1620 O O . ARG A 1 194 ? 5.840 6.903 -42.573 1.00 45.19 194 ARG A O 1
ATOM 1627 N N . LYS A 1 195 ? 5.470 9.118 -42.688 1.00 38.22 195 LYS A N 1
ATOM 1628 C CA . LYS A 1 195 ? 5.939 9.290 -44.073 1.00 38.22 195 LYS A CA 1
ATOM 1629 C C . LYS A 1 195 ? 7.468 9.317 -44.053 1.00 38.22 195 LYS A C 1
ATOM 1631 O O . LYS A 1 195 ? 8.064 10.371 -43.869 1.00 38.22 195 LYS A O 1
ATOM 1636 N N . ILE A 1 196 ? 8.093 8.158 -44.210 1.00 48.66 196 ILE A N 1
ATOM 1637 C CA . ILE A 1 196 ? 9.510 8.067 -44.568 1.00 48.66 196 ILE A CA 1
ATOM 1638 C C . ILE A 1 196 ? 9.547 7.894 -46.084 1.00 48.66 196 ILE A C 1
ATOM 1640 O O . ILE A 1 196 ? 8.803 7.079 -46.631 1.00 48.66 196 ILE A O 1
ATOM 1644 N N . TYR A 1 197 ? 10.350 8.712 -46.763 1.00 47.25 197 TYR A N 1
ATOM 1645 C CA . TYR A 1 197 ? 10.524 8.656 -48.209 1.00 47.25 197 TYR A CA 1
ATOM 1646 C C . TYR A 1 197 ? 10.766 7.204 -48.677 1.00 47.25 197 TYR A C 1
ATOM 1648 O O . TYR A 1 197 ? 11.701 6.535 -48.250 1.00 47.25 197 TYR A O 1
ATOM 1656 N N . SER A 1 198 ? 9.886 6.754 -49.573 1.00 49.44 198 SER A N 1
ATOM 1657 C CA . SER A 1 198 ? 10.029 5.632 -50.507 1.00 49.44 198 SER A CA 1
ATOM 1658 C C . SER A 1 198 ? 9.970 4.165 -50.044 1.00 49.44 198 SER A C 1
ATOM 1660 O O . SER A 1 198 ? 10.116 3.322 -50.915 1.00 49.44 198 SER A O 1
ATOM 1662 N N . ASN A 1 199 ? 9.654 3.788 -48.800 1.00 48.44 199 ASN A N 1
ATOM 1663 C CA . ASN A 1 199 ? 9.245 2.394 -48.515 1.00 48.44 199 ASN A CA 1
ATOM 1664 C C . ASN A 1 199 ? 8.241 2.328 -47.355 1.00 48.44 199 ASN A C 1
ATOM 1666 O O . ASN A 1 199 ? 8.580 2.620 -46.208 1.00 48.44 199 ASN A O 1
ATOM 1670 N N . ASN A 1 200 ? 7.000 1.920 -47.650 1.00 46.66 200 ASN A N 1
ATOM 1671 C CA . ASN A 1 200 ? 5.923 1.722 -46.672 1.00 46.66 200 ASN A CA 1
ATOM 1672 C C . ASN A 1 200 ? 6.220 0.507 -45.777 1.00 46.66 200 ASN A C 1
ATOM 1674 O O . ASN A 1 200 ? 5.653 -0.566 -45.961 1.00 46.66 200 ASN A O 1
ATOM 1678 N N . THR A 1 201 ? 7.101 0.662 -44.793 1.00 48.50 201 THR A N 1
ATOM 1679 C CA . THR A 1 201 ? 7.263 -0.314 -43.712 1.00 48.50 201 THR A CA 1
ATOM 1680 C C . THR A 1 201 ? 6.488 0.170 -42.488 1.00 48.50 201 THR A C 1
ATOM 1682 O O . THR A 1 201 ? 6.869 1.122 -41.810 1.00 48.50 201 THR A O 1
ATOM 1685 N N . THR A 1 202 ? 5.349 -0.466 -42.203 1.00 47.03 202 THR A N 1
ATOM 1686 C CA . THR A 1 202 ? 4.623 -0.287 -40.938 1.00 47.03 202 THR A CA 1
ATOM 1687 C C . THR A 1 202 ? 5.425 -0.926 -39.813 1.00 47.03 202 THR A C 1
ATOM 1689 O O . THR A 1 202 ? 5.338 -2.131 -39.587 1.00 47.03 202 THR A O 1
ATOM 1692 N N . LEU A 1 203 ? 6.227 -0.124 -39.115 1.00 52.12 203 LEU A N 1
ATOM 1693 C CA . LEU A 1 203 ? 6.939 -0.568 -37.925 1.00 52.12 203 LEU A CA 1
ATOM 1694 C C . LEU A 1 203 ? 5.956 -0.591 -36.744 1.00 52.12 203 LEU A C 1
ATOM 1696 O O . LEU A 1 203 ? 5.541 0.457 -36.251 1.00 52.12 203 LEU A O 1
ATOM 1700 N N . GLN A 1 204 ? 5.551 -1.783 -36.314 1.00 53.91 204 GLN A N 1
ATOM 1701 C CA . GLN A 1 204 ? 4.785 -1.961 -35.083 1.00 53.91 204 GLN A CA 1
ATOM 1702 C C . GLN A 1 204 ? 5.720 -1.748 -33.886 1.00 53.91 204 GLN A C 1
ATOM 1704 O O . GLN A 1 204 ? 6.637 -2.537 -33.669 1.00 53.91 204 GLN A O 1
ATOM 1709 N N . ARG A 1 205 ? 5.519 -0.661 -33.131 1.00 60.78 205 ARG A N 1
ATOM 1710 C CA . ARG A 1 205 ? 6.191 -0.428 -31.847 1.00 60.78 205 ARG A CA 1
ATOM 1711 C C . ARG A 1 205 ? 5.271 -0.856 -30.709 1.00 60.78 205 ARG A C 1
ATOM 1713 O O . ARG A 1 205 ? 4.236 -0.233 -30.473 1.00 60.78 205 ARG A O 1
ATOM 1720 N N . SER A 1 206 ? 5.657 -1.917 -30.014 1.00 68.25 206 SER A N 1
ATOM 1721 C CA . SER A 1 206 ? 5.150 -2.236 -28.683 1.00 68.25 206 SER A CA 1
ATOM 1722 C C . SER A 1 206 ? 5.723 -1.231 -27.685 1.00 68.25 206 SER A C 1
ATOM 1724 O O . SER A 1 206 ? 6.919 -0.954 -27.704 1.00 68.25 206 SER A O 1
ATOM 1726 N N . TYR A 1 207 ? 4.865 -0.678 -26.834 1.00 80.50 207 TYR A N 1
ATOM 1727 C CA . TYR A 1 207 ? 5.256 0.187 -25.724 1.00 80.50 207 TYR A CA 1
ATOM 1728 C C . TYR A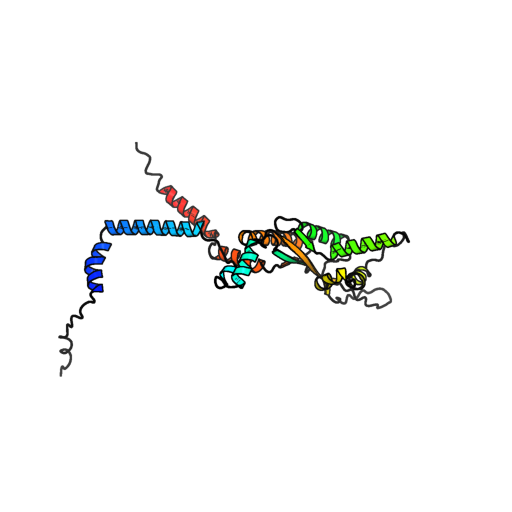 1 207 ? 4.617 -0.334 -24.438 1.00 80.50 207 TYR A C 1
ATOM 1730 O O . TYR A 1 207 ? 3.607 -1.043 -24.472 1.00 80.50 207 TYR A O 1
ATOM 1738 N N . ILE A 1 208 ? 5.228 -0.015 -23.302 1.00 86.31 208 ILE A N 1
ATOM 1739 C CA . ILE A 1 208 ? 4.692 -0.376 -21.989 1.00 86.31 208 ILE A CA 1
ATOM 1740 C C . ILE A 1 208 ? 3.597 0.640 -21.663 1.00 86.31 208 ILE A C 1
ATOM 1742 O O . ILE A 1 208 ? 3.874 1.831 -21.569 1.00 86.31 208 ILE A O 1
ATOM 1746 N N . SER A 1 209 ? 2.349 0.189 -21.541 1.00 87.06 209 SER A N 1
ATOM 1747 C CA . SER A 1 209 ? 1.234 1.060 -21.146 1.00 87.06 209 SER A CA 1
ATOM 1748 C C . SER A 1 209 ? 1.154 1.244 -19.645 1.00 87.06 209 SER A C 1
ATOM 1750 O O . SER A 1 209 ? 0.774 2.310 -19.170 1.00 87.06 209 SER A O 1
ATOM 1752 N N . SER A 1 210 ? 1.481 0.187 -18.909 1.00 90.00 210 SER A N 1
ATOM 1753 C CA . SER A 1 210 ? 1.557 0.223 -17.462 1.00 90.00 210 SER A CA 1
ATOM 1754 C C . SER A 1 210 ? 2.608 -0.758 -16.978 1.00 90.00 210 SER A C 1
ATOM 1756 O O . SER A 1 210 ? 2.795 -1.830 -17.560 1.00 90.00 210 SER A O 1
ATOM 1758 N N . SER A 1 211 ? 3.280 -0.396 -15.898 1.00 92.69 211 SER A N 1
ATOM 1759 C CA . SER A 1 211 ? 4.185 -1.287 -15.184 1.00 92.69 211 SER A CA 1
ATOM 1760 C C . SER A 1 211 ? 3.892 -1.223 -13.699 1.00 92.69 211 SER A C 1
ATOM 1762 O O . SER A 1 211 ? 3.374 -0.215 -13.223 1.00 92.69 211 SER A O 1
ATOM 1764 N N . ARG A 1 212 ? 4.229 -2.275 -12.965 1.00 93.50 212 ARG A N 1
ATOM 1765 C CA . ARG A 1 212 ? 4.170 -2.256 -11.507 1.00 93.50 212 ARG A CA 1
ATOM 1766 C C . ARG A 1 212 ? 5.476 -2.715 -10.882 1.00 93.50 212 ARG A C 1
ATOM 1768 O O . ARG A 1 212 ? 6.300 -3.360 -11.531 1.00 93.50 212 ARG A O 1
ATOM 1775 N N . PHE A 1 213 ? 5.655 -2.356 -9.623 1.00 93.75 213 PHE A N 1
ATOM 1776 C CA . PHE A 1 213 ? 6.729 -2.852 -8.780 1.00 93.75 213 PHE A CA 1
ATOM 1777 C C . PHE A 1 213 ? 6.231 -3.067 -7.359 1.00 93.75 213 PHE A C 1
ATOM 1779 O O . PHE A 1 213 ? 5.254 -2.449 -6.935 1.00 93.75 213 PHE A O 1
ATOM 1786 N N . TYR A 1 214 ? 6.904 -3.953 -6.635 1.00 94.00 214 TYR A N 1
ATOM 1787 C CA . TYR A 1 214 ? 6.504 -4.337 -5.290 1.00 94.00 214 TYR A CA 1
ATOM 1788 C C . TYR A 1 214 ? 7.406 -3.677 -4.261 1.00 94.00 214 TYR A C 1
ATOM 1790 O O . TYR A 1 214 ? 8.627 -3.692 -4.402 1.00 94.00 214 TYR A O 1
ATOM 1798 N N . VAL A 1 215 ? 6.810 -3.144 -3.200 1.00 93.12 215 VAL A N 1
ATOM 1799 C CA . VAL A 1 215 ? 7.525 -2.611 -2.041 1.00 93.12 215 VAL A CA 1
ATOM 1800 C C . VAL A 1 215 ? 7.172 -3.456 -0.829 1.00 93.12 215 VAL A C 1
ATOM 1802 O O . VAL A 1 215 ? 6.006 -3.540 -0.442 1.00 93.12 215 VAL A O 1
ATOM 1805 N N . GLN A 1 216 ? 8.168 -4.077 -0.201 1.00 91.69 216 GLN A N 1
ATOM 1806 C CA . GLN A 1 216 ? 7.924 -4.841 1.016 1.00 91.69 216 GLN A CA 1
ATOM 1807 C C . GLN A 1 216 ? 7.598 -3.898 2.177 1.00 91.69 216 GLN A C 1
ATOM 1809 O O . GLN A 1 216 ? 8.416 -3.045 2.529 1.00 91.69 216 GLN A O 1
ATOM 1814 N N . LEU A 1 217 ? 6.424 -4.076 2.785 1.00 90.56 217 LEU A N 1
ATOM 1815 C CA . LEU A 1 217 ? 5.985 -3.292 3.934 1.00 90.56 217 LEU A CA 1
ATOM 1816 C C . LEU A 1 217 ? 6.481 -3.911 5.245 1.00 90.56 217 LEU A C 1
ATOM 1818 O O . LEU A 1 217 ? 6.368 -5.121 5.468 1.00 90.56 217 LEU A O 1
ATOM 1822 N N . ILE A 1 218 ? 6.997 -3.068 6.135 1.00 89.62 218 ILE A N 1
ATOM 1823 C CA . ILE A 1 218 ? 7.492 -3.455 7.459 1.00 89.62 218 ILE A CA 1
ATOM 1824 C C . ILE A 1 218 ? 6.860 -2.599 8.549 1.00 89.62 218 ILE A C 1
ATOM 1826 O O . ILE A 1 218 ? 6.439 -1.472 8.300 1.00 89.62 218 ILE A O 1
ATOM 1830 N N . ASN A 1 219 ? 6.797 -3.137 9.768 1.00 84.56 219 ASN A N 1
ATOM 1831 C CA . ASN A 1 219 ? 6.263 -2.444 10.949 1.00 84.56 219 ASN A CA 1
ATOM 1832 C C . ASN A 1 219 ? 4.838 -1.879 10.766 1.00 84.56 219 ASN A C 1
ATOM 1834 O O . ASN A 1 219 ? 4.433 -0.945 11.463 1.00 84.56 219 ASN A O 1
ATOM 1838 N N . MET A 1 220 ? 4.063 -2.447 9.840 1.00 81.56 220 MET A N 1
ATOM 1839 C CA . MET A 1 220 ? 2.685 -2.047 9.586 1.00 81.56 220 MET A CA 1
ATOM 1840 C C . MET A 1 220 ? 1.746 -2.847 10.492 1.00 81.56 220 MET A C 1
ATOM 1842 O O . MET A 1 220 ? 1.210 -3.890 10.122 1.00 81.56 220 MET A O 1
ATOM 1846 N N . GLY A 1 221 ? 1.572 -2.346 11.713 1.00 78.38 221 GLY A N 1
ATOM 1847 C CA . GLY A 1 221 ? 0.574 -2.841 12.656 1.00 78.38 221 GLY A CA 1
ATOM 1848 C C . GLY A 1 221 ? -0.807 -2.226 12.434 1.00 78.38 221 GLY A C 1
ATOM 1849 O O . GLY A 1 221 ? -1.031 -1.463 11.499 1.00 78.38 221 GLY A O 1
ATOM 1850 N N . TYR A 1 222 ? -1.731 -2.549 13.334 1.00 74.06 222 TYR A N 1
ATOM 1851 C CA . TYR A 1 222 ? -3.062 -1.949 13.384 1.00 74.06 222 TYR A CA 1
ATOM 1852 C C . TYR A 1 222 ? -3.010 -0.426 13.617 1.00 74.06 222 TYR A C 1
ATOM 1854 O O . TYR A 1 222 ? -3.605 0.341 12.867 1.00 74.06 222 TYR A O 1
ATOM 1862 N N . GLU A 1 223 ? -2.220 0.001 14.602 1.00 77.12 223 GLU A N 1
ATOM 1863 C CA . GLU A 1 223 ? -2.134 1.394 15.065 1.00 77.12 223 GLU A CA 1
ATOM 1864 C C . GLU A 1 223 ? -1.485 2.336 14.042 1.00 77.12 223 GLU A C 1
ATOM 1866 O O . GLU A 1 223 ? -1.875 3.491 13.909 1.00 77.12 223 GLU A O 1
ATOM 1871 N N . ASN A 1 224 ? -0.513 1.829 13.279 1.00 83.25 224 ASN A N 1
ATOM 1872 C CA . ASN A 1 224 ? 0.312 2.641 12.379 1.00 83.25 224 ASN A CA 1
ATOM 1873 C C . ASN A 1 224 ? -0.080 2.492 10.902 1.00 83.25 224 ASN A C 1
ATOM 1875 O O . ASN A 1 224 ? 0.604 3.019 10.024 1.00 83.25 224 ASN A O 1
ATOM 1879 N N . ARG A 1 225 ? -1.163 1.763 10.603 1.00 85.75 225 ARG A N 1
ATOM 1880 C CA . ARG A 1 225 ? -1.574 1.468 9.224 1.00 85.75 225 ARG A CA 1
ATOM 1881 C C . ARG A 1 225 ? -1.998 2.715 8.458 1.00 85.75 225 ARG A C 1
ATOM 1883 O O . ARG A 1 225 ? -1.586 2.876 7.313 1.00 85.75 225 ARG A O 1
ATOM 1890 N N . SER A 1 226 ? -2.794 3.589 9.078 1.00 86.00 226 SER A N 1
ATOM 1891 C CA . SER A 1 226 ? -3.234 4.850 8.464 1.00 86.00 226 SER A CA 1
ATOM 1892 C C . SER A 1 226 ? -2.048 5.777 8.212 1.00 86.00 226 SER A C 1
ATOM 1894 O O . SER A 1 226 ? -1.882 6.280 7.105 1.00 86.00 226 SER A O 1
ATOM 1896 N N . ALA A 1 227 ? -1.147 5.914 9.190 1.00 88.56 227 ALA A N 1
ATOM 1897 C CA . ALA A 1 227 ? 0.080 6.694 9.045 1.00 88.56 227 ALA A CA 1
ATOM 1898 C C . ALA A 1 227 ? 0.958 6.188 7.885 1.00 88.56 227 ALA A C 1
ATOM 1900 O O . ALA A 1 227 ? 1.429 6.981 7.071 1.00 88.56 227 ALA A O 1
ATOM 1901 N N . ALA A 1 228 ? 1.139 4.869 7.772 1.00 90.06 228 ALA A N 1
ATOM 1902 C CA . ALA A 1 228 ? 1.896 4.264 6.683 1.00 90.06 228 ALA A CA 1
ATOM 1903 C C . ALA A 1 228 ? 1.215 4.452 5.317 1.00 90.06 228 ALA A C 1
ATOM 1905 O O . ALA A 1 228 ? 1.888 4.777 4.339 1.00 90.06 228 ALA A O 1
ATOM 1906 N N . MET A 1 229 ? -0.113 4.301 5.255 1.00 91.69 229 MET A N 1
ATOM 1907 C CA . MET A 1 229 ? -0.898 4.568 4.050 1.00 91.69 229 MET A CA 1
ATOM 1908 C C . MET A 1 229 ? -0.736 6.023 3.595 1.00 91.69 229 MET A C 1
ATOM 1910 O O . MET A 1 229 ? -0.457 6.252 2.421 1.00 91.69 229 MET A O 1
ATOM 1914 N N . HIS A 1 230 ? -0.887 6.993 4.501 1.00 92.00 230 HIS A N 1
ATOM 1915 C CA . HIS A 1 230 ? -0.724 8.413 4.187 1.00 92.00 230 HIS A CA 1
ATOM 1916 C C . HIS A 1 230 ? 0.684 8.721 3.686 1.00 92.00 230 HIS A C 1
ATOM 1918 O O . HIS A 1 230 ? 0.825 9.275 2.604 1.00 92.00 230 HIS A O 1
ATOM 1924 N N . MET A 1 231 ? 1.722 8.265 4.394 1.00 93.19 231 MET A N 1
ATOM 1925 C CA . MET A 1 231 ? 3.110 8.470 3.972 1.00 93.19 231 MET A CA 1
ATOM 1926 C C . MET A 1 231 ? 3.363 7.931 2.557 1.00 93.19 231 MET A C 1
ATOM 1928 O O . MET A 1 231 ? 3.988 8.598 1.734 1.00 93.19 231 MET A O 1
ATOM 1932 N N . LEU A 1 232 ? 2.886 6.720 2.258 1.00 93.00 232 LEU A N 1
ATOM 1933 C CA . LEU A 1 232 ? 3.092 6.109 0.948 1.00 93.00 232 LEU A CA 1
ATOM 1934 C C . LEU A 1 232 ? 2.282 6.797 -0.153 1.00 93.00 232 LEU A C 1
ATOM 1936 O O . LEU A 1 232 ? 2.804 6.974 -1.253 1.00 93.00 232 LEU A O 1
ATOM 1940 N N . LYS A 1 233 ? 1.046 7.215 0.137 1.00 93.12 233 LYS A N 1
ATOM 1941 C CA . LYS A 1 233 ? 0.231 8.008 -0.788 1.00 93.12 233 LYS A CA 1
ATOM 1942 C C . LYS A 1 233 ? 0.867 9.358 -1.085 1.00 93.12 233 LYS A C 1
ATOM 1944 O O . LYS A 1 233 ? 0.999 9.687 -2.255 1.00 93.12 233 LYS A O 1
ATOM 1949 N N . ASP A 1 234 ? 1.351 10.069 -0.072 1.00 93.56 234 ASP A N 1
ATOM 1950 C CA . ASP A 1 234 ? 2.028 11.357 -0.244 1.00 93.56 234 ASP A CA 1
ATOM 1951 C C . ASP A 1 234 ? 3.282 11.209 -1.120 1.00 93.56 234 ASP A C 1
ATOM 1953 O O . ASP A 1 234 ? 3.544 12.022 -2.008 1.00 93.56 234 ASP A O 1
ATOM 1957 N N . MET A 1 235 ? 4.056 10.135 -0.925 1.00 93.06 235 MET A N 1
ATOM 1958 C CA . MET A 1 235 ? 5.196 9.831 -1.795 1.00 93.06 235 MET A CA 1
ATOM 1959 C C . MET A 1 235 ? 4.754 9.543 -3.234 1.00 93.06 235 MET A C 1
ATOM 1961 O O . MET A 1 235 ? 5.345 10.082 -4.169 1.00 93.06 235 MET A O 1
ATOM 1965 N N . VAL A 1 236 ? 3.717 8.724 -3.428 1.00 93.44 236 VAL A N 1
ATOM 1966 C CA . VAL A 1 236 ? 3.161 8.433 -4.759 1.00 93.44 236 VAL A CA 1
ATOM 1967 C C . VAL A 1 236 ? 2.655 9.706 -5.437 1.00 93.44 236 VAL A C 1
ATOM 1969 O O . VAL A 1 236 ? 2.977 9.918 -6.601 1.00 93.44 236 VAL A O 1
ATOM 1972 N N . GLU A 1 237 ? 1.941 10.582 -4.734 1.00 93.00 237 GLU A N 1
ATOM 1973 C CA . GLU A 1 237 ? 1.451 11.856 -5.271 1.00 93.00 237 GLU A CA 1
ATOM 1974 C C . GLU A 1 237 ? 2.601 12.775 -5.699 1.00 93.00 237 GLU A C 1
ATOM 1976 O O . GLU A 1 237 ? 2.579 13.322 -6.805 1.00 93.00 237 GLU A O 1
ATOM 1981 N N . ASN A 1 238 ? 3.650 12.884 -4.879 1.00 92.56 238 ASN A N 1
ATOM 1982 C CA . ASN A 1 238 ? 4.839 13.674 -5.204 1.00 92.56 238 ASN A CA 1
ATOM 1983 C C . ASN A 1 238 ? 5.535 13.169 -6.476 1.00 92.56 238 ASN A C 1
ATOM 1985 O O . ASN A 1 238 ? 5.891 13.959 -7.352 1.00 92.56 238 ASN A O 1
ATOM 1989 N N . TYR A 1 239 ? 5.714 11.852 -6.611 1.00 90.00 239 TYR A N 1
ATOM 1990 C CA . TYR A 1 239 ? 6.334 11.273 -7.805 1.00 90.00 239 TYR A CA 1
ATOM 1991 C C . TYR A 1 239 ? 5.392 11.226 -9.006 1.00 90.00 239 TYR A C 1
ATOM 1993 O O . TYR A 1 239 ? 5.868 11.294 -10.143 1.00 90.00 239 TYR A O 1
ATOM 2001 N N . SER A 1 240 ? 4.079 11.192 -8.783 1.00 89.12 240 SER A N 1
ATOM 2002 C CA . SER A 1 240 ? 3.089 11.221 -9.854 1.00 89.12 240 SER A CA 1
ATOM 2003 C C . SER A 1 240 ? 3.135 12.538 -10.631 1.00 89.12 240 SER A C 1
ATOM 2005 O O . SER A 1 240 ? 3.027 12.549 -11.855 1.00 89.12 240 SER A O 1
ATOM 2007 N N . GLN A 1 241 ? 3.435 13.654 -9.962 1.00 85.25 241 GLN A N 1
ATOM 2008 C CA . GLN A 1 241 ? 3.641 14.941 -10.638 1.00 85.25 241 GLN A CA 1
ATOM 2009 C C . GLN A 1 241 ? 4.824 14.923 -11.623 1.00 85.25 241 GLN A C 1
ATOM 2011 O O . GLN A 1 241 ? 4.841 15.691 -12.585 1.00 85.25 241 GLN A O 1
ATOM 2016 N N . ILE A 1 242 ? 5.815 14.056 -11.394 1.00 84.94 242 ILE A N 1
ATOM 2017 C CA . ILE A 1 242 ? 7.064 13.998 -12.166 1.00 84.94 242 ILE A CA 1
ATOM 2018 C C . ILE A 1 242 ? 7.002 12.917 -13.252 1.00 84.94 242 ILE A C 1
ATOM 2020 O O . ILE A 1 242 ? 7.463 13.135 -14.374 1.00 84.94 242 ILE A O 1
ATOM 2024 N N . LEU A 1 243 ? 6.479 11.738 -12.914 1.00 83.75 243 LEU A N 1
ATOM 2025 C CA . LEU A 1 243 ? 6.477 10.546 -13.769 1.00 83.75 243 LEU A CA 1
ATOM 2026 C C . LEU A 1 243 ? 5.114 10.288 -14.438 1.00 83.75 243 LEU A C 1
ATOM 2028 O O . LEU A 1 243 ? 5.020 9.452 -15.340 1.00 83.75 243 LEU A O 1
ATOM 2032 N N . GLY A 1 244 ? 4.077 11.037 -14.062 1.00 85.31 244 GLY A N 1
ATOM 2033 C CA . GLY A 1 244 ? 2.694 10.863 -14.508 1.00 85.31 244 GLY A CA 1
ATOM 2034 C C . GLY A 1 244 ? 1.887 9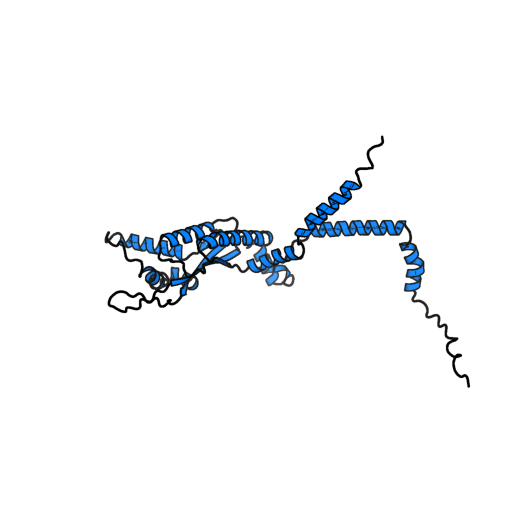.959 -13.579 1.00 85.31 244 GLY A C 1
ATOM 2035 O O . GLY A 1 244 ? 2.231 9.780 -12.416 1.00 85.31 244 GLY A O 1
ATOM 2036 N N . ASP A 1 245 ? 0.797 9.390 -14.083 1.00 88.81 245 ASP A N 1
ATOM 2037 C CA . ASP A 1 245 ? -0.167 8.655 -13.260 1.00 88.81 245 ASP A CA 1
ATOM 2038 C C . ASP A 1 245 ? 0.476 7.461 -12.535 1.00 88.81 245 ASP A C 1
ATOM 2040 O O . ASP A 1 245 ? 0.918 6.485 -13.155 1.00 88.81 245 ASP A O 1
ATOM 2044 N N . MET A 1 246 ? 0.532 7.557 -11.207 1.00 91.88 246 MET A N 1
ATOM 2045 C CA . MET A 1 246 ? 1.115 6.562 -10.316 1.00 91.88 246 MET A CA 1
ATOM 2046 C C . MET A 1 246 ? 0.128 6.268 -9.192 1.00 91.88 246 MET A C 1
ATOM 2048 O O . MET A 1 246 ? -0.466 7.181 -8.621 1.00 91.88 246 MET A O 1
ATOM 2052 N N . TYR A 1 247 ? -0.048 4.991 -8.877 1.00 91.88 247 TYR A N 1
ATOM 2053 C CA . TYR A 1 247 ? -0.998 4.525 -7.875 1.00 91.88 247 TYR A CA 1
ATOM 2054 C C . TYR A 1 247 ? -0.331 3.522 -6.952 1.00 91.88 247 TYR A C 1
ATOM 2056 O O . TYR A 1 247 ? 0.563 2.788 -7.368 1.00 91.88 247 TYR A O 1
ATOM 2064 N N . ILE A 1 248 ? -0.796 3.463 -5.710 1.00 93.19 248 ILE A N 1
ATOM 2065 C CA . ILE A 1 248 ? -0.407 2.425 -4.763 1.00 93.19 248 ILE A CA 1
ATOM 2066 C C . ILE A 1 248 ? -1.617 1.575 -4.399 1.00 93.19 248 ILE A C 1
ATOM 2068 O O . ILE A 1 248 ? -2.715 2.089 -4.182 1.00 93.19 248 ILE A O 1
ATOM 2072 N N . TYR A 1 249 ? -1.398 0.272 -4.331 1.00 91.19 249 TYR A N 1
ATOM 2073 C CA . TYR A 1 249 ? -2.381 -0.719 -3.957 1.00 91.19 249 TYR A CA 1
ATOM 2074 C C . TYR A 1 249 ? -1.790 -1.661 -2.912 1.00 91.19 249 TYR A C 1
ATOM 2076 O O . TYR A 1 249 ? -0.750 -2.277 -3.115 1.00 91.19 249 TYR A O 1
ATOM 2084 N N . ASP A 1 250 ? -2.480 -1.795 -1.791 1.00 90.88 250 ASP A N 1
ATOM 2085 C CA . ASP A 1 250 ? -2.248 -2.850 -0.816 1.00 90.88 250 ASP A CA 1
ATOM 2086 C C . ASP A 1 250 ? -3.604 -3.256 -0.237 1.00 90.88 250 ASP A C 1
ATOM 2088 O O . ASP A 1 250 ? -4.508 -2.427 -0.089 1.00 90.88 250 ASP A O 1
ATOM 2092 N N . VAL A 1 251 ? -3.762 -4.537 0.092 1.00 84.94 251 VAL A N 1
ATOM 2093 C CA . VAL A 1 251 ? -5.036 -5.089 0.580 1.00 84.94 251 VAL A CA 1
ATOM 2094 C C . VAL A 1 251 ? -5.469 -4.439 1.900 1.00 84.94 251 VAL A C 1
ATOM 2096 O O . VAL A 1 251 ? -6.662 -4.365 2.198 1.00 84.94 251 VAL A O 1
ATOM 2099 N N . SER A 1 252 ? -4.526 -3.930 2.694 1.00 82.50 252 SER A N 1
ATOM 2100 C CA . SER A 1 252 ? -4.806 -3.299 3.981 1.00 82.50 252 SER A CA 1
ATOM 2101 C C . SER A 1 252 ? -5.224 -1.826 3.874 1.00 82.50 252 SER A C 1
ATOM 2103 O O . SER A 1 252 ? -5.822 -1.298 4.816 1.00 82.50 252 SER A O 1
ATOM 2105 N N . PHE A 1 253 ? -4.974 -1.160 2.741 1.00 87.31 253 PHE A N 1
ATOM 2106 C CA . PHE A 1 253 ? -5.248 0.273 2.574 1.00 87.31 253 PHE A CA 1
ATOM 2107 C C . PHE A 1 253 ? -6.735 0.620 2.528 1.00 87.31 253 PHE A C 1
ATOM 2109 O O . PHE A 1 253 ? -7.120 1.536 3.249 1.00 87.31 253 PHE A O 1
ATOM 2116 N N . PRO A 1 254 ? -7.610 -0.106 1.802 1.00 85.19 254 PRO A N 1
ATOM 2117 C CA . PRO A 1 254 ? -9.047 0.164 1.847 1.00 85.19 254 PRO A CA 1
ATOM 2118 C C . PRO A 1 254 ? -9.623 0.091 3.266 1.00 85.19 254 PRO A C 1
ATOM 2120 O O . PRO A 1 254 ? -10.520 0.854 3.619 1.00 85.19 254 PRO A O 1
ATOM 2123 N N . LEU A 1 255 ? -9.085 -0.804 4.104 1.00 81.38 255 LEU A N 1
ATOM 2124 C CA . LEU A 1 255 ? -9.465 -0.881 5.513 1.00 81.38 255 LEU A CA 1
ATOM 2125 C C . LEU A 1 255 ? -9.000 0.368 6.265 1.00 81.38 255 LEU A C 1
ATOM 2127 O O . LEU A 1 255 ? -9.788 0.946 7.005 1.00 81.38 255 LEU A O 1
ATOM 2131 N N . ALA A 1 256 ? -7.757 0.811 6.068 1.00 82.56 256 ALA A N 1
ATOM 2132 C CA . ALA A 1 256 ? -7.250 2.037 6.686 1.00 82.56 256 ALA A CA 1
ATOM 2133 C C . ALA A 1 256 ? -8.052 3.282 6.259 1.00 82.56 256 ALA A C 1
ATOM 2135 O O . ALA A 1 256 ? -8.468 4.057 7.115 1.00 82.56 256 ALA A O 1
ATOM 2136 N N . GLU A 1 257 ? -8.385 3.415 4.972 1.00 84.94 257 GLU A N 1
ATOM 2137 C CA . GLU A 1 257 ? -9.221 4.512 4.464 1.00 84.94 257 GLU A CA 1
ATOM 2138 C C . GLU A 1 257 ? -10.596 4.559 5.133 1.00 84.94 257 GLU A C 1
ATOM 2140 O O . GLU A 1 257 ? -11.112 5.636 5.432 1.00 84.94 257 GLU A O 1
ATOM 2145 N N . GLN A 1 258 ? -11.218 3.402 5.374 1.00 81.75 258 GLN A N 1
ATOM 2146 C CA . GLN A 1 258 ? -12.482 3.350 6.106 1.00 81.75 258 GLN A CA 1
ATOM 2147 C C . GLN A 1 258 ? -12.324 3.878 7.534 1.00 81.75 258 GLN A C 1
ATOM 2149 O O . GLN A 1 258 ? -13.197 4.613 7.990 1.00 81.75 258 GLN A O 1
ATOM 2154 N N . HIS A 1 259 ? -11.222 3.561 8.218 1.00 75.94 259 HIS A N 1
ATOM 2155 C CA . HIS A 1 259 ? -10.968 4.046 9.579 1.00 75.94 259 HIS A CA 1
ATOM 2156 C C . HIS A 1 259 ? -10.808 5.573 9.610 1.00 75.94 259 HIS A C 1
ATOM 2158 O O . HIS A 1 259 ? -11.472 6.237 10.412 1.00 75.94 259 HIS A O 1
ATOM 2164 N N . ASP A 1 260 ? -10.028 6.144 8.689 1.00 79.12 260 ASP A N 1
ATOM 2165 C CA . ASP A 1 260 ? -9.845 7.599 8.598 1.00 79.12 260 ASP A CA 1
ATOM 2166 C C . ASP A 1 260 ? -11.166 8.313 8.265 1.00 79.12 260 ASP A C 1
ATOM 2168 O O . ASP A 1 260 ? -11.521 9.339 8.858 1.00 79.12 260 ASP A O 1
ATOM 2172 N N . ASN A 1 261 ? -11.960 7.727 7.365 1.00 78.44 261 ASN A N 1
ATOM 2173 C CA . ASN A 1 261 ? -13.259 8.272 6.986 1.00 78.44 261 ASN A CA 1
ATOM 2174 C C . ASN A 1 261 ? -14.278 8.199 8.129 1.00 78.44 261 ASN A C 1
ATOM 2176 O O . ASN A 1 261 ? -15.025 9.157 8.329 1.00 78.44 261 ASN A O 1
ATOM 2180 N N . ILE A 1 262 ? -14.303 7.118 8.911 1.00 73.75 262 ILE A N 1
ATOM 2181 C CA . ILE A 1 262 ? -15.176 6.979 10.085 1.00 73.75 262 ILE A CA 1
ATOM 2182 C C . ILE A 1 262 ? -14.874 8.088 11.092 1.00 73.75 262 ILE A C 1
ATOM 2184 O O . ILE A 1 262 ? -15.793 8.790 11.519 1.00 73.75 262 ILE A O 1
ATOM 2188 N N . LEU A 1 263 ? -13.600 8.322 11.411 1.00 65.50 263 LEU A N 1
ATOM 2189 C CA . LEU A 1 263 ? -13.212 9.416 12.300 1.00 65.50 263 LEU A CA 1
ATOM 2190 C C . LEU A 1 263 ? -13.664 10.773 11.756 1.00 65.50 263 LEU A C 1
ATOM 2192 O O . LEU A 1 263 ? -14.209 11.567 12.513 1.00 65.50 263 LEU A O 1
ATOM 2196 N N . SER A 1 264 ? -13.552 11.017 10.449 1.00 62.38 264 SER A N 1
ATOM 2197 C CA . SER A 1 264 ? -14.030 12.265 9.834 1.00 62.38 264 SER A CA 1
ATOM 2198 C C . SER A 1 264 ? -15.560 12.446 9.883 1.00 62.38 264 SER A C 1
ATOM 2200 O O . SER A 1 264 ? -16.059 13.577 9.905 1.00 62.38 264 SER A O 1
ATOM 2202 N N . VAL A 1 265 ? -16.315 11.342 9.902 1.00 59.81 265 VAL A N 1
ATOM 2203 C CA . VAL A 1 265 ? -17.784 11.326 9.970 1.00 59.81 265 VAL A CA 1
ATOM 2204 C C . VAL A 1 265 ? -18.269 11.517 11.407 1.00 59.81 265 VAL A C 1
ATOM 2206 O O . VAL A 1 265 ? -19.184 12.310 11.630 1.00 59.81 265 VAL A O 1
ATOM 2209 N N . PHE A 1 266 ? -17.651 10.843 12.381 1.00 55.59 266 PHE A N 1
ATOM 2210 C CA . PHE A 1 266 ? -18.003 10.966 13.802 1.00 55.59 266 PHE A CA 1
ATOM 2211 C C . PHE A 1 266 ? -17.441 12.240 14.440 1.00 55.59 266 PHE A C 1
ATOM 2213 O O . PHE A 1 266 ? -18.110 12.886 15.246 1.00 55.59 266 PHE A O 1
ATOM 2220 N N . PHE A 1 267 ? -16.248 12.651 14.023 1.00 53.25 267 PHE A N 1
ATOM 2221 C CA . PHE A 1 267 ? -15.559 13.847 14.473 1.00 53.25 267 PHE A CA 1
ATOM 2222 C C . PHE A 1 267 ? -15.248 14.716 13.253 1.00 53.25 267 PHE A C 1
ATOM 2224 O O . PHE A 1 267 ? -14.141 14.698 12.734 1.00 53.25 267 PHE A O 1
ATOM 2231 N N . ARG A 1 268 ? -16.200 15.534 12.782 1.00 38.38 268 ARG A N 1
ATOM 2232 C CA . ARG A 1 268 ? -15.836 16.719 11.981 1.00 38.38 268 ARG A CA 1
ATOM 2233 C C . ARG A 1 268 ? -15.251 17.770 12.936 1.00 38.38 268 ARG A C 1
ATOM 2235 O O . ARG A 1 268 ? -16.032 18.444 13.614 1.00 38.38 268 ARG A O 1
ATOM 2242 N N . PRO A 1 269 ? -13.927 18.011 12.968 1.00 42.88 269 PRO A N 1
ATOM 2243 C CA . PRO A 1 269 ? -13.336 18.950 13.920 1.00 42.88 269 PRO A CA 1
ATOM 2244 C C . PRO A 1 269 ? -13.602 20.416 13.549 1.00 42.88 269 PRO A C 1
ATOM 2246 O O . PRO A 1 269 ? -13.469 21.289 14.399 1.00 42.88 269 PRO A O 1
ATOM 2249 N N . LYS A 1 270 ? -14.089 20.716 12.331 1.00 40.53 270 LYS A N 1
ATOM 2250 C CA . LYS A 1 270 ? -14.385 22.100 11.907 1.00 40.53 270 LYS A CA 1
ATOM 2251 C C . LYS A 1 270 ? -15.432 22.825 12.759 1.00 40.53 270 LYS A C 1
ATOM 2253 O O . LYS A 1 270 ? -15.526 24.039 12.658 1.00 40.53 270 LYS A O 1
ATOM 2258 N N . LYS A 1 271 ? -16.216 22.121 13.582 1.00 43.41 271 LYS A N 1
ATOM 2259 C CA . LYS A 1 271 ? -17.099 22.763 14.569 1.00 43.41 271 LYS A CA 1
ATOM 2260 C C . LYS A 1 271 ? -16.594 22.654 16.004 1.00 43.41 271 LYS A C 1
ATOM 2262 O O . LYS A 1 271 ? -17.061 23.420 16.833 1.00 43.41 271 LYS A O 1
ATOM 2267 N N . LEU A 1 272 ? -15.655 21.764 16.325 1.00 43.50 272 LEU A N 1
ATOM 2268 C CA . LEU A 1 272 ? -15.211 21.603 17.711 1.00 43.50 272 LEU A CA 1
ATOM 2269 C C . LEU A 1 272 ? -14.343 22.789 18.165 1.00 43.50 272 LEU A C 1
ATOM 2271 O O . LEU A 1 272 ? -14.529 23.265 19.280 1.00 43.50 272 LEU A O 1
ATOM 2275 N N . ASP A 1 273 ? -13.512 23.348 17.279 1.00 45.69 273 ASP A N 1
ATOM 2276 C CA . ASP A 1 273 ? -12.733 24.564 17.568 1.00 45.69 273 ASP A CA 1
ATOM 2277 C C . ASP A 1 273 ? -13.616 25.807 17.757 1.00 45.69 273 ASP A C 1
ATOM 2279 O O . ASP A 1 273 ? -13.354 26.633 18.635 1.00 45.69 273 ASP A O 1
ATOM 2283 N N . ASP A 1 274 ? -14.705 25.925 16.990 1.00 50.12 274 ASP A N 1
ATOM 2284 C CA . ASP A 1 274 ? -15.684 27.006 17.156 1.00 50.12 274 ASP A CA 1
ATOM 2285 C C . ASP A 1 274 ? -16.499 26.840 18.445 1.00 50.12 274 ASP A C 1
ATOM 2287 O O . ASP A 1 274 ? -16.782 27.827 19.129 1.00 50.12 274 ASP A O 1
ATOM 2291 N N . TYR A 1 275 ? -16.833 25.606 18.835 1.00 43.41 275 TYR A N 1
ATOM 2292 C CA . TYR A 1 275 ? -17.519 25.328 20.098 1.00 43.41 275 TYR A CA 1
ATOM 2293 C C . TYR A 1 275 ? -16.606 25.528 21.313 1.00 43.41 275 TYR A C 1
ATOM 2295 O O . TYR A 1 275 ? -17.041 26.145 22.285 1.00 43.41 275 TYR A O 1
ATOM 2303 N N . LEU A 1 276 ? -15.339 25.109 21.258 1.00 45.81 276 LEU A N 1
ATOM 2304 C CA . LEU A 1 276 ? -14.362 25.354 22.324 1.00 45.81 276 LEU A CA 1
ATOM 2305 C C . LEU A 1 276 ? -14.050 26.851 22.459 1.00 45.81 276 LEU A C 1
ATOM 2307 O O . LEU A 1 276 ? -14.054 27.366 23.578 1.00 45.81 276 LEU A O 1
ATOM 2311 N N . LYS A 1 277 ? -13.917 27.597 21.351 1.00 49.88 277 LYS A N 1
ATOM 2312 C CA . LYS A 1 277 ? -13.829 29.070 21.390 1.00 49.88 277 LYS A CA 1
ATOM 2313 C C . LYS A 1 277 ? -15.093 29.718 21.952 1.00 49.88 277 LYS A C 1
ATOM 2315 O O . LYS A 1 277 ? -14.987 30.708 22.673 1.00 49.88 277 LYS A O 1
ATOM 2320 N N . CYS A 1 278 ? -16.283 29.188 21.666 1.00 44.81 278 CYS A N 1
ATOM 2321 C CA . CYS A 1 278 ? -17.537 29.728 22.197 1.00 44.81 278 CYS A CA 1
ATOM 2322 C C . CYS A 1 278 ? -17.703 29.446 23.700 1.00 44.81 278 CYS A C 1
ATOM 2324 O O . CYS A 1 278 ? -18.159 30.321 24.437 1.00 44.81 278 CYS A O 1
ATOM 2326 N N . ILE A 1 279 ? -17.271 28.272 24.171 1.00 50.66 279 ILE A N 1
ATOM 2327 C CA . ILE A 1 279 ? -17.285 27.900 25.591 1.00 50.66 279 ILE A CA 1
ATOM 2328 C C . ILE A 1 279 ? -16.281 28.756 26.369 1.00 50.66 279 ILE A C 1
ATOM 2330 O O . ILE A 1 279 ? -16.689 29.406 27.327 1.00 50.66 279 ILE A O 1
ATOM 2334 N N . TYR A 1 280 ? -15.031 28.885 25.907 1.00 44.62 280 TYR A N 1
ATOM 2335 C CA . TYR A 1 280 ? -14.027 29.743 26.556 1.00 44.62 280 TYR A CA 1
ATOM 2336 C C . TYR A 1 280 ? -14.421 31.229 26.571 1.00 44.62 280 TYR A C 1
ATOM 2338 O O . TYR A 1 280 ? -14.163 31.934 27.547 1.00 44.62 280 TYR A O 1
ATOM 2346 N N . ARG A 1 281 ? -15.110 31.723 25.532 1.00 44.75 281 ARG A N 1
ATOM 2347 C CA . ARG A 1 281 ? -15.580 33.120 25.473 1.00 44.75 281 ARG A CA 1
ATOM 2348 C C . ARG A 1 281 ? -16.818 33.383 26.341 1.00 44.75 281 ARG A C 1
ATOM 2350 O O . ARG A 1 281 ? -17.061 34.538 26.691 1.00 44.75 281 ARG A O 1
ATOM 2357 N N . LYS A 1 282 ? -17.586 32.344 26.698 1.00 43.91 282 LYS A N 1
ATOM 2358 C CA . LYS A 1 282 ? -18.729 32.431 27.626 1.00 43.91 282 LYS A CA 1
ATOM 2359 C C . LYS A 1 282 ? -18.331 32.221 29.088 1.00 43.91 282 LYS A C 1
ATOM 2361 O O . LYS A 1 282 ? -18.887 32.901 29.944 1.00 43.91 282 LYS A O 1
ATOM 2366 N N . THR A 1 283 ? -17.369 31.349 29.391 1.00 44.66 283 THR A N 1
ATOM 2367 C CA . THR A 1 283 ? -16.909 31.106 30.772 1.00 44.66 283 THR A CA 1
ATOM 2368 C C . THR A 1 283 ? -15.894 32.142 31.255 1.00 44.66 283 THR A C 1
ATOM 2370 O O . THR A 1 283 ? -15.916 32.503 32.428 1.00 44.66 283 THR A O 1
ATOM 2373 N N . GLY A 1 284 ? -15.098 32.735 30.357 1.00 41.75 284 GLY A N 1
ATOM 2374 C CA . GLY A 1 284 ? -14.193 33.847 30.682 1.00 41.75 284 GLY A CA 1
ATOM 2375 C C . GLY A 1 284 ? -14.887 35.170 31.038 1.00 41.75 284 GLY A C 1
ATOM 2376 O O . GLY A 1 284 ? -14.214 36.118 31.425 1.00 41.75 284 GLY A O 1
ATOM 2377 N N . ARG A 1 285 ? -16.221 35.253 30.920 1.00 41.75 285 ARG A N 1
ATOM 2378 C CA . ARG A 1 285 ? -17.008 36.448 31.273 1.00 41.75 285 ARG A CA 1
ATOM 2379 C C . ARG A 1 285 ? -17.837 36.295 32.556 1.00 41.75 285 ARG A C 1
ATOM 2381 O O . ARG A 1 285 ? -18.495 37.247 32.943 1.00 41.75 285 ARG A O 1
ATOM 2388 N N . PHE A 1 286 ? -17.802 35.127 33.208 1.00 39.34 286 PHE A N 1
ATOM 2389 C CA . PHE A 1 286 ? -18.538 34.869 34.458 1.00 39.34 286 PHE A CA 1
ATOM 2390 C C . PHE A 1 286 ? -17.654 34.850 35.716 1.00 39.34 286 PHE A C 1
ATOM 2392 O O . PHE A 1 286 ? -18.178 34.979 36.815 1.00 39.34 286 PHE A O 1
ATOM 2399 N N . PHE A 1 287 ? -16.330 34.727 35.574 1.00 37.53 287 PHE A N 1
ATOM 2400 C CA . PHE A 1 287 ? -15.391 34.704 36.710 1.00 37.53 287 PHE A CA 1
ATOM 2401 C C . PHE A 1 287 ? -14.640 36.029 36.948 1.00 37.53 287 PHE A C 1
ATOM 2403 O O . PHE A 1 287 ? -13.868 36.120 37.897 1.00 37.53 287 PHE A O 1
ATOM 2410 N N . GLY A 1 288 ? -14.868 37.055 36.118 1.00 36.84 288 GLY A N 1
ATOM 2411 C CA . GLY A 1 288 ? -14.188 38.354 36.227 1.00 36.84 288 GLY A CA 1
ATOM 2412 C C . GLY A 1 288 ? -14.732 39.297 37.307 1.00 36.84 288 GLY A C 1
ATOM 2413 O O . GLY A 1 288 ? -13.999 40.173 37.748 1.00 36.84 288 GLY A O 1
ATOM 2414 N N . ASP A 1 289 ? -15.965 39.091 37.783 1.00 37.00 289 ASP A N 1
ATOM 2415 C CA . ASP A 1 289 ? -16.654 40.076 38.637 1.00 37.00 289 ASP A CA 1
ATOM 2416 C C . ASP A 1 289 ? -16.756 39.669 40.122 1.00 37.00 289 ASP A C 1
ATOM 2418 O O . ASP A 1 289 ? -17.443 40.329 40.896 1.00 37.00 289 ASP A O 1
ATOM 2422 N N . PHE A 1 290 ? -16.068 38.603 40.557 1.00 36.38 290 PHE A N 1
ATOM 2423 C CA . PHE A 1 290 ? -16.119 38.132 41.956 1.00 36.38 290 PHE A CA 1
ATOM 2424 C C . PHE A 1 290 ? -14.854 38.394 42.791 1.00 36.38 290 PHE A C 1
ATOM 2426 O O . PHE A 1 290 ? -14.848 38.098 43.982 1.00 36.38 290 PHE A O 1
ATOM 2433 N N . PHE A 1 291 ? -13.805 38.987 42.215 1.00 37.28 291 PHE A N 1
ATOM 2434 C CA . PHE A 1 291 ? -12.568 39.319 42.936 1.00 37.28 291 PHE A CA 1
ATOM 2435 C C . PHE A 1 291 ? -12.139 40.771 42.689 1.00 37.28 291 PHE A C 1
ATOM 2437 O O . PHE A 1 291 ? -11.113 41.028 42.075 1.00 37.28 291 PHE A O 1
ATOM 2444 N N . CYS A 1 292 ? -12.932 41.725 43.181 1.00 35.75 292 CYS A N 1
ATOM 2445 C CA . CYS A 1 292 ? -12.497 43.105 43.432 1.00 35.75 292 CYS A CA 1
ATOM 2446 C C . CYS A 1 292 ? -13.389 43.750 44.509 1.00 35.75 292 CYS A C 1
ATOM 2448 O O . CYS A 1 292 ? -14.142 44.674 44.232 1.00 35.75 292 CYS A O 1
ATOM 2450 N N . HIS A 1 293 ? -13.343 43.230 45.738 1.00 35.22 293 HIS A N 1
ATOM 2451 C CA . HIS A 1 293 ? -13.618 44.003 46.956 1.00 35.22 293 HIS A CA 1
ATOM 2452 C C . HIS A 1 293 ? -13.174 43.205 48.189 1.00 35.22 293 HIS A C 1
ATOM 2454 O O . HIS A 1 293 ? -13.969 42.514 48.821 1.00 35.22 293 HIS A O 1
ATOM 2460 N N . GLN A 1 294 ? -11.885 43.303 48.507 1.00 35.78 294 GLN A N 1
ATOM 2461 C CA . GLN A 1 294 ? -11.355 43.350 49.871 1.00 35.78 294 GLN A CA 1
ATOM 2462 C C . GLN A 1 294 ? -9.916 43.849 49.833 1.00 35.78 294 GLN A C 1
ATOM 2464 O O . GLN A 1 294 ? -9.169 43.384 48.944 1.00 35.78 294 GLN A O 1
#

Radius of gyration: 36.9 Å; chains: 1; bounding box: 127×67×100 Å

pLDDT: mean 75.04, std 19.07, range [35.22, 96.44]

Secondary structure (DSSP, 8-state):
----STTSS---------HHHHHIIIIIHHHHTSHHHHHHHHHHHHHHHHHHHHHHHHS---S--GGGGS-TT-HHHHHHHHHHHHSTTEEEEEEEEE--TT--TTSHHHHHHHHHHHHHTTT-TTEEEEE-HHHHHHHHHHHHHHHHTTS-S---S-TTTTHHHHIIIIITTSTTTGGGGGGEEEE---------TT--------EEEEEEEEEEEES--STTHHHHHHHHHHHHHHHHHHHSSEEEE-TTHHHHHHHHHHHHHH--GGGHHHHHHHHHHHHTTTSSSSS---

Organism: Romanomermis culicivorax (NCBI:txid13658)

Sequence (294 aa):
MNYRSEICAKNNYHVPQPWLNIFFEKQFSKFILNFWAQTAAGLLYAVYLGGAVFCLVFYMDVGLQVSNLVPYRSVSHSYLNVYENFFTKCSTSAEIILANPNIDYEDNIVRRRILSAAKAFEFTNFTYKIDFWLQEFEEFTRNLNSNLDDQDDNYNGGYSKTFYHFLNNVFLATGRFRKYKEDLNFACCKKEKRKIYSNNTTLQRSYISSSRFYVQLINMGYENRSAAMHMLKDMVENYSQILGDMYIYDVSFPLAEQHDNILSVFFRPKKLDDYLKCIYRKTGRFFGDFFCHQ

Foldseek 3Di:
DDPDDPPPPDDPPPPPDPVVVVCCVPPVVVQCPDPVNVVVVVVVVVVVVVVVVVCVPPVDPQDDQPLVVDDPPDPVNVVSVCCQPPVLFWDFWKKKKDQAQPQDPLDPVSLVLVVVLQVVLDPDPWFHDKDDLSVVVVVVVVVVVVVCVVDDPDPPDDCPLPVVVCVVVPQCVDPVRVVQVVQFDWDWDDQDDDPDPDDPDRDTDITTSMGMMITITGNCHPVCVLVVLVVVVVSQVVVCVVSNDMDMDDPCNVVSVVSVVVCCVVDVPPVVVVVVVVVCVVVVVPPPPPPDDD

InterPro domains:
  IPR051697 Patched domain-containing protein [PTHR10796] (18-266)